Protein AF-M0NIG9-F1 (afdb_monomer_lite)

Sequence (246 aa):
MEVWPMSDEQDNFTVGGFREYQDGNLARDPDEVLEHSGFVRDEQVDRQMSMRAIHHDPNRWESKAAATYMDVGKNRDILKAEGSETARQALENGDTLTLKHYIGDPAQEADLSGIKAITRLREIVAGPAPVIVILGEMGAGKTNLACLLLQLRDRWVDGDLKVASNIRTLPRNDDWVRDNGDVEDGWIPHYPLLEEWVTQDGNPVENAQQPKAFVGDEFSTNASGTGEDGQKVRKLMGPLVFKIRK

pLDDT: mean 71.89, std 16.46, range [30.61, 93.88]

Radius of gyration: 23.19 Å; chains: 1; bounding box: 54×48×65 Å

Organism: NCBI:txid1227483

Structure (mmCIF, N/CA/C/O backbone):
data_AF-M0NIG9-F1
#
_entry.id   AF-M0NIG9-F1
#
loop_
_atom_site.group_PDB
_atom_site.id
_atom_site.type_symbol
_atom_site.label_atom_id
_atom_site.label_alt_id
_atom_site.label_comp_id
_atom_site.label_asym_id
_atom_site.label_entity_id
_atom_site.label_seq_id
_atom_site.pdbx_PDB_ins_code
_atom_site.Cartn_x
_atom_site.Cartn_y
_atom_site.Cartn_z
_atom_site.occupancy
_atom_site.B_iso_or_equiv
_atom_site.auth_seq_id
_atom_site.auth_comp_id
_atom_site.auth_asym_id
_atom_site.auth_atom_id
_atom_site.pdbx_PDB_model_num
ATOM 1 N N . MET A 1 1 ? -20.650 26.265 -24.442 1.00 35.53 1 MET A N 1
ATOM 2 C CA . MET A 1 1 ? -21.028 26.258 -23.017 1.00 35.53 1 MET A CA 1
ATOM 3 C C . MET A 1 1 ? -20.424 24.987 -22.456 1.00 35.53 1 MET A C 1
ATOM 5 O O . MET A 1 1 ? -20.958 23.918 -22.707 1.00 35.53 1 MET A O 1
ATOM 9 N N . GLU A 1 2 ? -19.215 25.086 -21.906 1.00 31.72 2 GLU A N 1
ATOM 10 C CA . GLU A 1 2 ? -18.528 23.947 -21.287 1.00 31.72 2 GLU A CA 1
ATOM 11 C C . GLU A 1 2 ? -19.220 23.602 -19.971 1.00 31.72 2 GLU A C 1
ATOM 13 O O . GLU A 1 2 ? -19.503 24.484 -19.159 1.00 31.72 2 GLU A O 1
ATOM 18 N N . VAL A 1 3 ? -19.531 22.321 -19.801 1.00 35.28 3 VAL A N 1
ATOM 19 C CA . VAL A 1 3 ? -20.133 21.759 -18.593 1.00 35.28 3 VAL A CA 1
ATOM 20 C C . VAL A 1 3 ? -18.986 21.236 -17.733 1.00 35.28 3 VAL A C 1
ATOM 22 O O . VAL A 1 3 ? -18.246 20.355 -18.164 1.00 35.28 3 VAL A O 1
ATOM 25 N N . TRP A 1 4 ? -18.814 21.812 -16.545 1.00 34.91 4 TRP A N 1
ATOM 26 C CA . TRP A 1 4 ? -17.853 21.350 -15.540 1.00 34.91 4 TRP A CA 1
ATOM 27 C C . TRP A 1 4 ? -18.369 20.070 -14.850 1.00 34.91 4 TRP A C 1
ATOM 29 O O . TRP A 1 4 ? -19.586 19.925 -14.695 1.00 34.91 4 TRP A O 1
ATOM 39 N N . PRO A 1 5 ? -17.491 19.146 -14.413 1.00 39.91 5 PRO A N 1
ATOM 40 C CA . PRO A 1 5 ? -17.897 17.910 -13.750 1.00 39.91 5 PRO A CA 1
ATOM 41 C C . PRO A 1 5 ? -18.312 18.203 -12.298 1.00 39.91 5 PRO A C 1
ATOM 43 O O . PRO A 1 5 ? -17.470 18.326 -11.418 1.00 39.91 5 PRO A O 1
ATOM 46 N N . MET A 1 6 ? -19.617 18.337 -12.047 1.00 34.78 6 MET A N 1
ATOM 47 C CA . MET A 1 6 ? -20.183 18.551 -10.701 1.00 34.78 6 MET A CA 1
ATOM 48 C C . MET A 1 6 ? -20.369 17.252 -9.883 1.00 34.78 6 MET A C 1
ATOM 50 O O . MET A 1 6 ? -20.759 17.333 -8.723 1.00 34.78 6 MET A O 1
ATOM 54 N N . SER A 1 7 ? -20.113 16.061 -10.442 1.00 51.09 7 SER A N 1
ATOM 55 C CA . SER A 1 7 ? -20.368 14.779 -9.751 1.00 51.09 7 SER A CA 1
ATOM 56 C C . SER A 1 7 ? -19.331 14.438 -8.679 1.00 51.09 7 SER A C 1
ATOM 58 O O . SER A 1 7 ? -19.683 13.988 -7.593 1.00 51.09 7 SER A O 1
ATOM 60 N N . ASP A 1 8 ? -18.049 14.688 -8.950 1.00 48.69 8 ASP A N 1
ATOM 61 C CA . ASP A 1 8 ? -16.965 14.123 -8.136 1.00 48.69 8 ASP A CA 1
ATOM 62 C C . ASP A 1 8 ? -16.807 14.813 -6.769 1.00 48.69 8 ASP A C 1
ATOM 64 O O . ASP A 1 8 ? -16.405 14.171 -5.795 1.00 48.69 8 ASP A O 1
ATOM 68 N N . GLU A 1 9 ? -17.147 16.103 -6.674 1.00 40.62 9 GLU A N 1
ATOM 69 C CA . GLU A 1 9 ? -17.122 16.869 -5.417 1.00 40.62 9 GLU A CA 1
ATOM 70 C C . GLU A 1 9 ? -18.280 16.499 -4.482 1.00 40.62 9 GLU A C 1
ATOM 72 O O . GLU A 1 9 ? -18.094 16.413 -3.267 1.00 40.62 9 GLU A O 1
ATOM 77 N N . GLN A 1 10 ? -19.468 16.238 -5.030 1.00 46.50 10 GLN A N 1
ATOM 78 C CA . GLN A 1 10 ? -20.663 15.936 -4.239 1.00 46.50 10 GLN A CA 1
ATOM 79 C C . GLN A 1 10 ? -20.621 14.507 -3.663 1.00 46.50 10 GLN A C 1
ATOM 81 O O . GLN A 1 10 ? -21.018 14.279 -2.515 1.00 46.50 10 GLN A O 1
ATOM 86 N N . ASP A 1 11 ? -20.045 13.568 -4.419 1.00 47.94 11 ASP A N 1
ATOM 87 C CA . ASP A 1 11 ? -19.776 12.198 -3.964 1.00 47.94 11 ASP A CA 1
ATOM 88 C C . ASP A 1 11 ? -18.650 12.137 -2.916 1.00 47.94 11 ASP A C 1
ATOM 90 O O . ASP A 1 11 ? -18.650 11.264 -2.046 1.00 47.94 11 ASP A O 1
ATOM 94 N N . ASN A 1 12 ? -17.684 13.066 -2.960 1.00 47.50 12 ASN A N 1
ATOM 95 C CA . ASN A 1 12 ? -16.639 13.168 -1.933 1.00 47.50 12 ASN A CA 1
ATOM 96 C C . ASN A 1 12 ? -17.212 13.592 -0.574 1.00 47.50 12 ASN A C 1
ATOM 98 O O . ASN A 1 12 ? -16.874 12.988 0.443 1.00 47.50 12 ASN A O 1
ATOM 102 N N . PHE A 1 13 ? -18.100 14.589 -0.569 1.00 48.84 13 PHE A N 1
ATOM 103 C CA . PHE A 1 13 ? -18.668 15.154 0.658 1.00 48.84 13 PHE A CA 1
ATOM 104 C C . PHE A 1 13 ? -19.541 14.154 1.437 1.00 48.84 13 PHE A C 1
ATOM 106 O O . PHE A 1 13 ? -19.598 14.187 2.661 1.00 48.84 13 PHE A O 1
ATOM 113 N N . THR A 1 14 ? -20.228 13.243 0.744 1.00 58.28 14 THR A N 1
ATOM 114 C CA . THR A 1 14 ? -21.197 12.327 1.373 1.00 58.28 14 THR A CA 1
ATOM 115 C C . THR A 1 14 ? -20.562 11.060 1.943 1.00 58.28 14 THR A C 1
ATOM 117 O O . THR A 1 14 ? -20.950 10.616 3.021 1.00 58.28 14 THR A O 1
ATOM 120 N N . VAL A 1 15 ? -19.575 10.480 1.255 1.00 59.72 15 VAL A N 1
ATOM 121 C CA . VAL A 1 15 ? -18.954 9.207 1.663 1.00 59.72 15 VAL A CA 1
ATOM 122 C C . VAL A 1 15 ? -17.771 9.413 2.608 1.00 59.72 15 VAL A C 1
ATOM 124 O O . VAL A 1 15 ? -17.650 8.694 3.601 1.00 59.72 15 VAL A O 1
ATOM 127 N N . GLY A 1 16 ? -16.912 10.395 2.322 1.00 57.75 16 GLY A N 1
ATOM 128 C CA . GLY A 1 16 ? -15.843 10.781 3.240 1.00 57.75 16 GLY A CA 1
ATOM 129 C C . GLY A 1 16 ? -16.425 11.328 4.542 1.00 57.75 16 GLY A C 1
ATOM 130 O O . GLY A 1 16 ? -16.054 10.880 5.625 1.00 57.75 16 GLY A O 1
ATOM 131 N N . GLY A 1 17 ? -17.437 12.197 4.429 1.00 62.91 17 GLY A N 1
ATOM 132 C CA . GLY A 1 17 ? -18.136 12.775 5.577 1.00 62.91 17 GLY A CA 1
ATOM 133 C C . GLY A 1 17 ? -18.794 11.734 6.484 1.00 62.91 17 GLY A C 1
ATOM 134 O O . GLY A 1 17 ? -18.917 11.964 7.681 1.00 62.91 17 GLY A O 1
ATOM 135 N N . PHE A 1 18 ? -19.169 10.562 5.959 1.00 73.25 18 PHE A N 1
ATOM 136 C CA . PHE A 1 18 ? -19.720 9.485 6.784 1.00 73.25 18 PHE A CA 1
ATOM 137 C C . PHE A 1 18 ? -18.678 8.861 7.726 1.00 73.25 18 PHE A C 1
ATOM 139 O O . PHE A 1 18 ? -19.016 8.521 8.856 1.00 73.25 18 PHE A O 1
ATOM 146 N N . ARG A 1 19 ? -17.412 8.759 7.302 1.00 75.44 19 ARG A N 1
ATOM 147 C CA . ARG A 1 19 ? -16.335 8.309 8.194 1.00 75.44 19 ARG A CA 1
ATOM 148 C C . ARG A 1 19 ? -16.065 9.344 9.286 1.00 75.44 19 ARG A C 1
ATOM 150 O O . ARG A 1 19 ? -16.002 8.985 10.452 1.00 75.44 19 ARG A O 1
ATOM 157 N N . GLU A 1 20 ? -15.989 10.625 8.922 1.00 70.88 20 GLU A N 1
ATOM 158 C CA . GLU A 1 20 ? -15.802 11.701 9.909 1.00 70.88 20 GLU A CA 1
ATOM 159 C C . GLU A 1 20 ? -16.957 11.790 10.901 1.00 70.88 20 GLU A C 1
ATOM 161 O O . GLU A 1 20 ? -16.755 12.079 12.077 1.00 70.88 20 GLU A O 1
ATOM 166 N N . TYR A 1 21 ? -18.179 11.529 10.433 1.00 75.31 21 TYR A N 1
ATOM 167 C CA . TYR A 1 21 ? -19.340 11.390 11.296 1.00 75.31 21 TYR A CA 1
ATOM 168 C C . TYR A 1 21 ? -19.112 10.275 12.323 1.00 75.31 21 TYR A C 1
ATOM 170 O O . TYR A 1 21 ? -19.224 10.548 13.512 1.00 75.31 21 TYR A O 1
ATOM 178 N N . GLN A 1 22 ? -18.718 9.068 11.891 1.00 80.00 22 GLN A N 1
ATOM 179 C CA . GLN A 1 22 ? -18.430 7.937 12.788 1.00 80.00 22 GLN A CA 1
ATOM 180 C C . GLN A 1 22 ? -17.297 8.221 13.783 1.00 80.00 22 GLN A C 1
ATOM 182 O O . GLN A 1 22 ? -17.400 7.817 14.939 1.00 80.00 22 GLN A O 1
ATOM 187 N N . ASP A 1 23 ? -16.256 8.935 13.353 1.00 71.81 23 ASP A N 1
ATOM 188 C CA . ASP A 1 23 ? -15.108 9.303 14.191 1.00 71.81 23 ASP A CA 1
ATOM 189 C C . ASP A 1 23 ? -15.427 10.475 15.154 1.00 71.81 23 ASP A C 1
ATOM 191 O O . ASP A 1 23 ? -14.595 10.848 15.981 1.00 71.81 23 ASP A O 1
ATOM 195 N N . GLY A 1 24 ? -16.644 11.037 15.094 1.00 72.00 24 GLY A N 1
ATOM 196 C CA . GLY A 1 24 ? -17.093 12.127 15.967 1.00 72.00 24 GLY A CA 1
ATOM 197 C C . GLY A 1 24 ? -16.541 13.503 15.581 1.00 72.00 24 GLY A C 1
ATOM 198 O O . GLY A 1 24 ? -16.583 14.437 16.379 1.00 72.00 24 GLY A O 1
ATOM 199 N N . ASN A 1 25 ? -16.040 13.648 14.354 1.00 66.44 25 ASN A N 1
ATOM 200 C CA . ASN A 1 25 ? -15.415 14.873 13.848 1.00 66.44 25 ASN A CA 1
ATOM 201 C C . ASN A 1 25 ? -16.427 15.861 13.237 1.00 66.44 25 ASN A C 1
ATOM 203 O O . ASN A 1 25 ? -16.049 16.919 12.729 1.00 66.44 25 ASN A O 1
ATOM 207 N N . LEU A 1 26 ? -17.727 15.548 13.273 1.00 71.19 26 LEU A N 1
ATOM 208 C CA . LEU A 1 26 ? -18.797 16.431 12.805 1.00 71.19 26 LEU A CA 1
ATOM 209 C C . LEU A 1 26 ? -19.599 17.032 13.963 1.00 71.19 26 LEU A C 1
ATOM 211 O O . LEU A 1 26 ? -19.612 16.535 15.079 1.00 71.19 26 LEU A O 1
ATOM 215 N N . ALA A 1 27 ? -20.342 18.102 13.669 1.00 71.81 27 ALA A N 1
ATOM 216 C CA . ALA A 1 27 ? -21.180 18.797 14.651 1.00 71.81 27 ALA A CA 1
ATOM 217 C C . ALA A 1 27 ? -22.347 17.955 15.209 1.00 71.81 27 ALA A C 1
ATOM 219 O O . ALA A 1 27 ? -23.032 18.400 16.128 1.00 71.81 27 ALA A O 1
ATOM 220 N N . ARG A 1 28 ? -22.621 16.790 14.614 1.00 72.06 28 ARG A N 1
ATOM 221 C CA . ARG A 1 28 ? -23.651 15.850 15.053 1.00 72.06 28 ARG A CA 1
ATOM 222 C C . ARG A 1 28 ? -22.968 14.595 15.576 1.00 72.06 28 ARG A C 1
ATOM 224 O O . ARG A 1 28 ? -22.184 13.999 14.842 1.00 72.06 28 ARG A O 1
ATOM 231 N N . ASP A 1 29 ? -23.345 14.188 16.781 1.00 73.81 29 ASP A N 1
ATOM 232 C CA . ASP A 1 29 ? -22.856 12.960 17.401 1.00 73.81 29 ASP A CA 1
ATOM 233 C C . ASP A 1 29 ? -23.314 11.713 16.613 1.00 73.81 29 ASP A C 1
ATOM 235 O O . ASP A 1 29 ? -24.460 11.673 16.146 1.00 73.81 29 ASP A O 1
ATOM 239 N N . PRO A 1 30 ? -22.456 10.690 16.455 1.00 78.38 30 PRO A N 1
ATOM 240 C CA . PRO A 1 30 ? -22.757 9.474 15.699 1.00 78.38 30 PRO A CA 1
ATOM 241 C C . PRO A 1 30 ? -23.573 8.422 16.456 1.00 78.38 30 PRO A C 1
ATOM 243 O O . PRO A 1 30 ? -23.394 7.226 16.243 1.00 78.38 30 PRO A O 1
ATOM 246 N N . ASP A 1 31 ? -24.504 8.839 17.313 1.00 77.00 31 ASP A N 1
ATOM 247 C CA . ASP A 1 31 ? -25.276 7.928 18.172 1.00 77.00 31 ASP A CA 1
ATOM 248 C C . ASP A 1 31 ? -26.102 6.893 17.385 1.00 77.00 31 ASP A C 1
ATOM 250 O O . ASP A 1 31 ? -26.477 5.843 17.912 1.00 77.00 31 ASP A O 1
ATOM 254 N N . GLU A 1 32 ? -26.411 7.178 16.118 1.00 79.44 32 GLU A N 1
ATOM 255 C CA . GLU A 1 32 ? -27.222 6.310 15.267 1.00 79.44 32 GLU A CA 1
ATOM 256 C C . GLU A 1 32 ? -26.425 5.245 14.494 1.00 79.44 32 GLU A C 1
ATOM 258 O O . GLU A 1 32 ? -27.039 4.405 13.829 1.00 79.44 32 GLU A O 1
ATOM 263 N N . VAL A 1 33 ? -25.088 5.255 14.554 1.00 85.19 33 VAL A N 1
ATOM 264 C CA . VAL A 1 33 ? -24.233 4.351 13.767 1.00 85.19 33 VAL A CA 1
ATOM 265 C C . VAL A 1 33 ? -23.114 3.729 14.594 1.00 85.19 33 VAL A C 1
ATOM 267 O O . VAL A 1 33 ? -22.576 4.321 15.520 1.00 85.19 33 VAL A O 1
ATOM 270 N N . LEU A 1 34 ? -22.729 2.504 14.236 1.00 88.06 34 LEU A N 1
ATOM 271 C CA . LEU A 1 34 ? -21.627 1.799 14.891 1.00 88.06 34 LEU A CA 1
ATOM 272 C C . LEU A 1 34 ? -20.328 1.963 14.094 1.00 88.06 34 LEU A C 1
ATOM 274 O O . LEU A 1 34 ? -20.361 2.009 12.864 1.00 88.06 34 LEU A O 1
ATOM 278 N N . GLU A 1 35 ? -19.184 1.970 14.782 1.00 84.56 35 GLU A N 1
ATOM 279 C CA . GLU A 1 35 ? -17.849 2.148 14.168 1.00 84.56 35 GLU A CA 1
ATOM 280 C C . GLU A 1 35 ? -17.522 1.135 13.050 1.00 84.56 35 GLU A C 1
ATOM 282 O O . GLU A 1 35 ? -16.782 1.449 12.126 1.00 84.56 35 GLU A O 1
ATOM 287 N N . HIS A 1 36 ? -18.073 -0.084 13.091 1.00 87.50 36 HIS A N 1
ATOM 288 C CA . HIS A 1 36 ? -17.840 -1.100 12.051 1.00 87.50 36 HIS A CA 1
ATOM 289 C C . HIS A 1 36 ? -18.739 -0.952 10.811 1.00 87.50 36 HIS A C 1
ATOM 291 O O . HIS A 1 36 ? -18.529 -1.657 9.818 1.00 87.50 36 HIS A O 1
ATOM 297 N N . SER A 1 37 ? -19.730 -0.055 10.853 1.00 86.81 37 SER A N 1
ATOM 298 C CA . SER A 1 37 ? -20.675 0.148 9.750 1.00 86.81 37 SER A CA 1
ATOM 299 C C . SER A 1 37 ? -19.922 0.605 8.502 1.00 86.81 37 SER A C 1
ATOM 301 O O . SER A 1 37 ? -19.122 1.531 8.576 1.00 86.81 37 SER A O 1
ATOM 303 N N . GLY A 1 38 ? -20.172 -0.040 7.359 1.00 83.25 38 GLY A N 1
ATOM 304 C CA . GLY A 1 38 ? -19.508 0.276 6.085 1.00 83.25 38 GLY A CA 1
ATOM 305 C C . GLY A 1 38 ? -18.214 -0.504 5.811 1.00 83.25 38 GLY A C 1
ATOM 306 O O . GLY A 1 38 ? -17.811 -0.603 4.651 1.00 83.25 38 GLY A O 1
ATOM 307 N N . PHE A 1 39 ? -17.622 -1.135 6.831 1.00 85.44 39 PHE A N 1
ATOM 308 C CA . PHE A 1 39 ? -16.433 -1.993 6.699 1.00 85.44 39 PHE A CA 1
ATOM 309 C C . PHE A 1 39 ? -16.773 -3.481 6.607 1.00 85.44 39 PHE A C 1
ATOM 311 O O . PHE A 1 39 ? -16.052 -4.247 5.969 1.00 85.44 39 PHE A O 1
ATOM 318 N N . VAL A 1 40 ? -17.862 -3.898 7.255 1.00 90.19 40 VAL A N 1
ATOM 319 C CA . VAL A 1 40 ? -18.341 -5.283 7.250 1.00 90.19 40 VAL A CA 1
ATOM 320 C C . VAL A 1 40 ? -19.507 -5.394 6.271 1.00 90.19 40 VAL A C 1
ATOM 322 O O . VAL A 1 40 ? -20.508 -4.693 6.406 1.00 90.19 40 VAL A O 1
ATOM 325 N N . ARG A 1 41 ? -19.366 -6.246 5.249 1.00 86.94 41 ARG A N 1
ATOM 326 C CA . ARG A 1 41 ? -20.409 -6.485 4.231 1.00 86.94 41 ARG A CA 1
ATOM 327 C C . ARG A 1 41 ? -21.185 -7.777 4.468 1.00 86.94 41 ARG A C 1
ATOM 329 O O . ARG A 1 41 ? -22.314 -7.889 3.994 1.00 86.94 41 ARG A O 1
ATOM 336 N N . ASP A 1 42 ? -20.600 -8.736 5.185 1.00 90.94 42 ASP A N 1
ATOM 337 C CA . ASP A 1 42 ? -21.298 -9.955 5.581 1.00 90.94 42 ASP A CA 1
ATOM 338 C C . ASP A 1 42 ? -22.347 -9.642 6.658 1.00 90.94 42 ASP A C 1
ATOM 340 O O . ASP A 1 42 ? -22.027 -9.197 7.761 1.00 90.94 42 ASP A O 1
ATOM 344 N N . GLU A 1 43 ? -23.616 -9.892 6.335 1.00 91.56 43 GLU A N 1
ATOM 345 C CA . GLU A 1 43 ? -24.752 -9.571 7.203 1.00 91.56 43 GLU A CA 1
ATOM 346 C C . GLU A 1 43 ? -24.708 -10.317 8.548 1.00 91.56 43 GLU A C 1
ATOM 348 O O . GLU A 1 43 ? -25.147 -9.794 9.576 1.00 91.56 43 GLU A O 1
ATOM 353 N N . GLN A 1 44 ? -24.196 -11.550 8.574 1.00 93.50 44 GLN A N 1
ATOM 354 C CA . GLN A 1 44 ? -24.122 -12.318 9.814 1.00 93.50 44 GLN A CA 1
ATOM 355 C C . GLN A 1 44 ? -23.034 -11.762 10.727 1.00 93.50 44 GLN A C 1
ATOM 357 O O . GLN A 1 44 ? -23.255 -11.646 11.938 1.00 93.50 44 GLN A O 1
ATOM 362 N N . VAL A 1 45 ? -21.878 -11.410 10.163 1.00 92.69 45 VAL A N 1
ATOM 363 C CA . VAL A 1 45 ? -20.767 -10.831 10.924 1.00 92.69 45 VAL A CA 1
ATOM 364 C C . VAL A 1 45 ? -21.124 -9.433 11.425 1.00 92.69 45 VAL A C 1
ATOM 366 O O . VAL A 1 45 ? -20.897 -9.140 12.601 1.00 92.69 45 VAL A O 1
ATOM 369 N N . ASP A 1 46 ? -21.764 -8.615 10.590 1.00 92.69 46 ASP A N 1
ATOM 370 C CA . ASP A 1 46 ? -22.250 -7.279 10.948 1.00 92.69 46 ASP A CA 1
ATOM 371 C C . ASP A 1 46 ? -23.240 -7.327 12.124 1.00 92.69 46 ASP A C 1
ATOM 373 O O . ASP A 1 46 ? -23.022 -6.700 13.165 1.00 92.69 46 ASP A O 1
ATOM 377 N N . ARG A 1 47 ? -24.263 -8.192 12.046 1.00 91.81 47 ARG A N 1
ATOM 378 C CA . ARG A 1 47 ? -25.211 -8.397 13.156 1.00 91.81 47 ARG A CA 1
ATOM 379 C C . ARG A 1 47 ? -24.507 -8.842 14.435 1.00 91.81 47 ARG A C 1
ATOM 381 O O . ARG A 1 47 ? -24.860 -8.387 15.523 1.00 91.81 47 ARG A O 1
ATOM 388 N N . GLN A 1 48 ? -23.518 -9.731 14.341 1.00 93.31 48 GLN A N 1
ATOM 389 C CA . GLN A 1 48 ? -22.766 -10.168 15.518 1.00 93.31 48 GLN A CA 1
ATOM 390 C C . GLN A 1 48 ? -21.950 -9.031 16.134 1.00 93.31 48 GLN A C 1
ATOM 392 O O . GLN A 1 48 ? -21.936 -8.899 17.359 1.00 93.31 48 GLN A O 1
ATOM 397 N N . MET A 1 49 ? -21.283 -8.217 15.318 1.00 93.44 49 MET A N 1
ATOM 398 C CA . MET A 1 49 ? -20.535 -7.047 15.778 1.00 93.44 49 MET A CA 1
ATOM 399 C C . MET A 1 49 ? -21.467 -6.016 16.421 1.00 93.44 49 MET A C 1
ATOM 401 O O . MET A 1 49 ? -21.171 -5.524 17.511 1.00 93.44 49 MET A O 1
ATOM 405 N N . SER A 1 50 ? -22.641 -5.793 15.833 1.00 93.62 50 SER A N 1
ATOM 406 C CA . SER A 1 50 ? -23.692 -4.941 16.392 1.00 93.62 50 SER A CA 1
ATOM 407 C C . SER A 1 50 ? -24.157 -5.407 17.771 1.00 93.62 50 SER A C 1
ATOM 409 O O . SER A 1 50 ? -24.199 -4.624 18.720 1.00 93.62 50 SER A O 1
ATOM 411 N N . MET A 1 51 ? -24.424 -6.706 17.935 1.00 93.88 51 MET A N 1
ATOM 412 C CA . MET A 1 51 ? -24.805 -7.259 19.239 1.00 93.88 51 MET A CA 1
ATOM 413 C C . MET A 1 51 ? -23.686 -7.129 20.278 1.00 93.88 51 MET A C 1
ATOM 415 O O . MET A 1 51 ? -23.961 -6.883 21.453 1.00 93.88 51 MET A O 1
ATOM 419 N N . ARG A 1 52 ? -22.419 -7.266 19.868 1.00 92.31 52 ARG A N 1
ATOM 420 C CA . ARG A 1 52 ? -21.272 -7.056 20.763 1.00 92.31 52 ARG A CA 1
ATOM 421 C C . ARG A 1 52 ? -21.152 -5.602 21.197 1.00 92.31 52 ARG A C 1
ATOM 423 O O . ARG A 1 52 ? -20.856 -5.378 22.363 1.00 92.31 52 ARG A O 1
ATOM 430 N N . ALA A 1 53 ? -21.406 -4.652 20.301 1.00 90.56 53 ALA A N 1
ATOM 431 C CA . ALA A 1 53 ? -21.412 -3.232 20.630 1.00 90.56 53 ALA A CA 1
ATOM 432 C C . ALA A 1 53 ? -22.496 -2.900 21.667 1.00 90.56 53 ALA A C 1
ATOM 434 O O . ALA A 1 53 ? -22.190 -2.332 22.710 1.00 90.56 53 ALA A O 1
ATOM 435 N N . ILE A 1 54 ? -23.737 -3.349 21.438 1.00 90.06 54 ILE A N 1
ATOM 436 C CA . ILE A 1 54 ? -24.884 -3.095 22.332 1.00 90.06 54 ILE A CA 1
ATOM 437 C C . ILE A 1 54 ? -24.669 -3.680 23.735 1.00 90.06 54 ILE A C 1
ATOM 439 O O . ILE A 1 54 ? -25.107 -3.106 24.731 1.00 90.06 54 ILE A O 1
ATOM 443 N N . HIS A 1 55 ? -24.027 -4.844 23.828 1.00 88.81 55 HIS A N 1
ATOM 444 C CA . HIS A 1 55 ? -23.817 -5.538 25.099 1.00 88.81 55 HIS A CA 1
ATOM 445 C C . HIS A 1 55 ? -22.472 -5.235 25.768 1.00 88.81 55 HIS A C 1
ATOM 447 O O . HIS A 1 55 ? -22.187 -5.802 26.828 1.00 88.81 55 HIS A O 1
ATOM 453 N N . HIS A 1 56 ? -21.647 -4.363 25.184 1.00 88.12 56 HIS A N 1
ATOM 454 C CA . HIS A 1 56 ? -20.378 -3.973 25.786 1.00 88.12 56 HIS A CA 1
ATOM 455 C C . HIS A 1 56 ? -20.612 -3.012 26.951 1.00 88.12 56 HIS A C 1
ATOM 457 O O . HIS A 1 56 ? -20.913 -1.839 26.762 1.00 88.12 56 HIS A O 1
ATOM 463 N N . ASP A 1 57 ? -20.456 -3.521 28.171 1.00 87.12 57 ASP A N 1
ATOM 464 C CA . ASP A 1 57 ? -20.563 -2.742 29.406 1.00 87.12 57 ASP A CA 1
ATOM 465 C C . ASP A 1 57 ? -19.277 -2.916 30.232 1.00 87.12 57 ASP A C 1
ATOM 467 O O . ASP A 1 57 ? -19.137 -3.923 30.938 1.00 87.12 57 ASP A O 1
ATOM 471 N N . PRO A 1 58 ? -18.327 -1.960 30.162 1.00 83.69 58 PRO A N 1
ATOM 472 C CA . PRO A 1 58 ? -17.071 -2.017 30.910 1.00 83.69 58 PRO A CA 1
ATOM 473 C C . PRO A 1 58 ? -17.262 -2.110 32.429 1.00 83.69 58 PRO A C 1
ATOM 475 O O . PRO A 1 58 ? -16.404 -2.658 33.118 1.00 83.69 58 PRO A O 1
ATOM 478 N N . ASN A 1 59 ? -18.385 -1.611 32.961 1.00 84.44 59 ASN A N 1
ATOM 479 C CA . ASN A 1 59 ? -18.635 -1.541 34.404 1.00 84.44 59 ASN A CA 1
ATOM 480 C C . ASN A 1 59 ? -19.080 -2.881 35.003 1.00 84.44 59 ASN A C 1
ATOM 482 O O . ASN A 1 59 ? -19.111 -3.031 36.223 1.00 84.44 59 ASN A O 1
ATOM 486 N N . ARG A 1 60 ? -19.435 -3.860 34.164 1.00 81.69 60 ARG A N 1
ATOM 487 C CA . ARG A 1 60 ? -19.836 -5.205 34.610 1.00 81.69 60 ARG A CA 1
ATOM 488 C C . ARG A 1 60 ? -18.670 -6.165 34.813 1.00 81.69 60 ARG A C 1
ATOM 490 O O . ARG A 1 60 ? -18.894 -7.300 35.225 1.00 81.69 60 ARG A O 1
ATOM 497 N N . TRP A 1 61 ? -17.449 -5.746 34.501 1.00 76.44 61 TRP A N 1
ATOM 498 C CA . TRP A 1 61 ? -16.270 -6.599 34.576 1.00 76.44 61 TRP A CA 1
ATOM 499 C C . TRP A 1 61 ? -15.520 -6.362 35.887 1.00 76.44 61 TRP A C 1
ATOM 501 O O . TRP A 1 61 ? -15.252 -5.228 36.267 1.00 76.44 61 TRP A O 1
ATOM 511 N N . GLU A 1 62 ? -15.133 -7.446 36.561 1.00 75.00 62 GLU A N 1
ATOM 512 C CA . GLU A 1 62 ? -14.330 -7.379 37.793 1.00 75.00 62 GLU A CA 1
ATOM 513 C C . GLU A 1 62 ? -12.864 -6.988 37.522 1.00 75.00 62 GLU A C 1
ATOM 515 O O . GLU A 1 62 ? -12.167 -6.475 38.395 1.00 75.00 62 GLU A O 1
ATOM 520 N N . SER A 1 63 ? -12.386 -7.222 36.297 1.00 78.69 63 SER A N 1
ATOM 521 C CA . SER A 1 63 ? -11.052 -6.848 35.819 1.00 78.69 63 SER A CA 1
ATOM 522 C C . SER A 1 63 ? -11.083 -5.565 34.988 1.00 78.69 63 SER A C 1
ATOM 524 O O . SER A 1 63 ? -12.139 -5.158 34.516 1.00 78.69 63 SER A O 1
ATOM 526 N N . LYS A 1 64 ? -9.908 -4.983 34.698 1.00 78.25 64 LYS A N 1
ATOM 527 C CA . LYS A 1 64 ? -9.781 -3.857 33.757 1.00 78.25 64 LYS A CA 1
ATOM 528 C C . LYS A 1 64 ? -10.317 -4.251 32.370 1.00 78.25 64 LYS A C 1
ATOM 530 O O . LYS A 1 64 ? -9.619 -4.916 31.606 1.00 78.25 64 LYS A O 1
ATOM 535 N N . ALA A 1 65 ? -11.554 -3.860 32.075 1.00 81.31 65 ALA A N 1
ATOM 536 C CA . ALA A 1 65 ? -12.196 -4.082 30.789 1.00 81.31 65 ALA A CA 1
ATOM 537 C C . ALA A 1 65 ? -11.675 -3.116 29.723 1.00 81.31 65 ALA A C 1
ATOM 539 O O . ALA A 1 65 ? -11.115 -2.059 30.023 1.00 81.31 65 ALA A O 1
ATOM 540 N N . ALA A 1 66 ? -11.880 -3.503 28.467 1.00 83.00 66 ALA A N 1
ATOM 541 C CA . ALA A 1 66 ? -11.685 -2.629 27.322 1.00 83.00 66 ALA A CA 1
ATOM 542 C C . ALA A 1 66 ? -12.697 -1.467 27.394 1.00 83.00 66 ALA A C 1
ATOM 544 O O . ALA A 1 66 ? -13.851 -1.695 27.770 1.00 83.00 66 ALA A O 1
ATOM 545 N N . ALA A 1 67 ? -12.276 -0.238 27.084 1.00 81.81 67 ALA A N 1
ATOM 546 C CA . ALA A 1 67 ? -13.136 0.935 27.248 1.00 81.81 67 ALA A CA 1
ATOM 547 C C . ALA A 1 67 ? -14.288 0.912 26.237 1.00 81.81 67 ALA A C 1
ATOM 549 O O . ALA A 1 67 ? -15.439 1.121 26.615 1.00 81.81 67 ALA A O 1
ATOM 550 N N . THR A 1 68 ? -13.999 0.542 24.990 1.00 82.94 68 THR A N 1
ATOM 551 C CA . THR A 1 68 ? -15.001 0.348 23.936 1.00 82.94 68 THR A CA 1
ATOM 552 C C . THR A 1 68 ? -15.074 -1.110 23.486 1.00 82.94 68 THR A C 1
ATOM 554 O O . THR A 1 68 ? -14.180 -1.922 23.752 1.00 82.94 68 THR A O 1
ATOM 557 N N . TYR A 1 69 ? -16.145 -1.468 22.772 1.00 88.12 69 TYR A N 1
ATOM 558 C CA . TYR A 1 69 ? -16.253 -2.799 22.174 1.00 88.12 69 TYR A CA 1
ATOM 559 C C . TYR A 1 69 ? -15.174 -3.020 21.100 1.00 88.12 69 TYR A C 1
ATOM 561 O O . TYR A 1 69 ? -14.766 -4.161 20.878 1.00 88.12 69 TYR A O 1
ATOM 569 N N . MET A 1 70 ? -14.675 -1.952 20.470 1.00 85.25 70 MET A N 1
ATOM 570 C CA . MET A 1 70 ? -13.594 -2.009 19.483 1.00 85.25 70 MET A CA 1
ATOM 571 C C . MET A 1 70 ? -12.208 -2.204 20.107 1.00 85.25 70 MET A C 1
ATOM 573 O O . MET A 1 70 ? -11.328 -2.795 19.476 1.00 85.25 70 MET A O 1
ATOM 577 N N . ASP A 1 71 ? -12.026 -1.835 21.376 1.00 83.19 71 ASP A N 1
ATOM 578 C CA . ASP A 1 71 ? -10.798 -2.123 22.126 1.00 83.19 71 ASP A CA 1
ATOM 579 C C . ASP A 1 71 ? -10.630 -3.621 22.449 1.00 83.19 71 ASP A C 1
ATOM 581 O O . ASP A 1 71 ? -9.533 -4.084 22.787 1.00 83.19 71 ASP A O 1
ATOM 585 N N . VAL A 1 72 ? -11.700 -4.415 22.325 1.00 86.44 72 VAL A N 1
ATOM 586 C CA . VAL A 1 72 ? -11.637 -5.873 22.461 1.00 86.44 72 VAL A CA 1
ATOM 587 C C . VAL A 1 72 ? -10.879 -6.448 21.265 1.00 86.44 72 VAL A C 1
ATOM 589 O O . VAL A 1 72 ? -11.368 -6.428 20.137 1.00 86.44 72 VAL A O 1
ATOM 592 N N . GLY A 1 73 ? -9.707 -7.042 21.516 1.00 83.81 73 GLY A N 1
ATOM 593 C CA . GLY A 1 73 ? -8.813 -7.537 20.458 1.00 83.81 73 GLY A CA 1
ATOM 594 C C . GLY A 1 73 ? -9.506 -8.398 19.395 1.00 83.81 73 GLY A C 1
ATOM 595 O O . GLY A 1 73 ? -9.323 -8.157 18.209 1.00 83.81 73 GLY A O 1
ATOM 596 N N . LYS A 1 74 ? -10.399 -9.312 19.803 1.00 87.75 74 LYS A N 1
ATOM 597 C CA . LYS A 1 74 ? -11.161 -10.158 18.867 1.00 87.75 74 LYS A CA 1
ATOM 598 C C . LYS A 1 74 ? -12.096 -9.375 17.937 1.00 87.75 74 LYS A C 1
ATOM 600 O O . LYS A 1 74 ? -12.307 -9.806 16.811 1.00 87.75 74 LYS A O 1
ATOM 605 N N . ASN A 1 75 ? -12.682 -8.269 18.392 1.00 90.62 75 ASN A N 1
ATOM 606 C CA . ASN A 1 75 ? -13.565 -7.444 17.561 1.00 90.62 75 ASN A CA 1
ATOM 607 C C . ASN A 1 75 ? -12.746 -6.666 16.529 1.00 90.62 75 ASN A C 1
ATOM 609 O O . ASN A 1 75 ? -13.120 -6.612 15.360 1.00 90.62 75 ASN A O 1
ATOM 613 N N . ARG A 1 76 ? -11.574 -6.164 16.934 1.00 85.25 76 ARG A N 1
ATOM 614 C CA . ARG A 1 76 ? -10.607 -5.554 16.016 1.00 85.25 76 ARG A CA 1
ATOM 615 C C . ARG A 1 76 ? -10.084 -6.549 14.979 1.00 85.25 76 ARG A C 1
ATOM 617 O O . ARG A 1 76 ? -9.933 -6.180 13.821 1.00 85.25 76 ARG A O 1
ATOM 624 N N . ASP A 1 77 ? -9.838 -7.797 15.371 1.00 85.69 77 ASP A N 1
ATOM 625 C CA . ASP A 1 77 ? -9.387 -8.840 14.443 1.00 85.69 77 ASP A CA 1
ATOM 626 C C . ASP A 1 77 ? -10.464 -9.181 13.401 1.00 85.69 77 ASP A C 1
ATOM 628 O O . ASP A 1 77 ? -10.146 -9.314 12.220 1.00 85.69 77 ASP A O 1
ATOM 632 N N . ILE A 1 78 ? -11.737 -9.252 13.812 1.00 89.19 78 ILE A N 1
ATOM 633 C CA . ILE A 1 78 ? -12.872 -9.439 12.892 1.00 89.19 78 ILE A CA 1
ATOM 634 C C . ILE A 1 78 ? -12.988 -8.255 11.936 1.00 89.19 78 ILE A C 1
ATOM 636 O O . ILE A 1 78 ? -13.018 -8.460 10.726 1.00 89.19 78 ILE A O 1
ATOM 640 N N . LEU A 1 79 ? -12.980 -7.021 12.454 1.00 86.94 79 LEU A N 1
ATOM 641 C CA . LEU A 1 79 ? -13.044 -5.825 11.614 1.00 86.94 79 LEU A CA 1
ATOM 642 C C . LEU A 1 79 ? -11.878 -5.775 10.622 1.00 86.94 79 LEU A C 1
ATOM 644 O O . LEU A 1 79 ? -12.060 -5.403 9.469 1.00 86.94 79 LEU A O 1
ATOM 648 N N . LYS A 1 80 ? -10.677 -6.179 11.046 1.00 75.88 80 LYS A N 1
ATOM 649 C CA . LYS A 1 80 ? -9.509 -6.240 10.168 1.00 75.88 80 LYS A CA 1
ATOM 650 C C . LYS A 1 80 ? -9.689 -7.273 9.056 1.00 75.88 80 LYS A C 1
ATOM 652 O O . LYS A 1 80 ? -9.320 -6.978 7.922 1.00 75.88 80 LYS A O 1
ATOM 657 N N . ALA A 1 81 ? -10.223 -8.455 9.358 1.00 80.56 81 ALA A N 1
ATOM 658 C CA . ALA A 1 81 ? -10.464 -9.497 8.362 1.00 80.56 81 ALA A CA 1
ATOM 659 C C . ALA A 1 81 ? -11.538 -9.069 7.345 1.00 80.56 81 ALA A C 1
ATOM 661 O O . ALA A 1 81 ? -11.249 -8.984 6.152 1.00 80.56 81 ALA A O 1
ATOM 662 N N . GLU A 1 82 ? -12.727 -8.705 7.828 1.00 88.25 82 GLU A N 1
ATOM 663 C CA . GLU A 1 82 ? -13.865 -8.282 6.997 1.00 88.25 82 GLU A CA 1
ATOM 664 C C . GLU A 1 82 ? -13.576 -6.988 6.233 1.00 88.25 82 GLU A C 1
ATOM 666 O O . GLU A 1 82 ? -13.867 -6.860 5.043 1.00 88.25 82 GLU A O 1
ATOM 671 N N . GLY A 1 83 ? -12.929 -6.036 6.905 1.00 79.50 83 GLY A N 1
ATOM 672 C CA . GLY A 1 83 ? -12.538 -4.771 6.314 1.00 79.50 83 GLY A CA 1
ATOM 673 C C . GLY A 1 83 ? -11.501 -4.949 5.206 1.00 79.50 83 GLY A C 1
ATOM 674 O O . GLY A 1 83 ? -11.578 -4.262 4.189 1.00 79.50 83 GLY A O 1
ATOM 675 N N . SER A 1 84 ? -10.560 -5.886 5.355 1.00 71.19 84 SER A N 1
ATOM 676 C CA . SER A 1 84 ? -9.581 -6.186 4.300 1.00 71.19 84 SER A CA 1
ATOM 677 C C . SER A 1 84 ? -10.243 -6.833 3.086 1.00 71.19 84 SER A C 1
ATOM 679 O O . SER A 1 84 ? -9.927 -6.474 1.954 1.00 71.19 84 SER A O 1
ATOM 681 N N . GLU A 1 85 ? -11.181 -7.750 3.315 1.00 77.69 85 GLU A N 1
ATOM 682 C CA . GLU A 1 85 ? -11.927 -8.416 2.248 1.00 77.69 85 GLU A CA 1
ATOM 683 C C . GLU A 1 85 ? -12.797 -7.425 1.463 1.00 77.69 85 GLU A C 1
ATOM 685 O O . GLU A 1 85 ? -12.727 -7.365 0.234 1.00 77.69 85 GLU A O 1
ATOM 690 N N . THR A 1 86 ? -13.534 -6.566 2.166 1.00 79.81 86 THR A N 1
ATOM 691 C CA . THR A 1 86 ? -14.357 -5.511 1.559 1.00 79.81 86 THR A CA 1
ATOM 692 C C . THR A 1 86 ? -13.508 -4.519 0.755 1.00 79.81 86 THR A C 1
ATOM 694 O O . THR A 1 86 ? -13.864 -4.169 -0.371 1.00 79.81 86 THR A O 1
ATOM 697 N N . ALA A 1 87 ? -12.345 -4.105 1.274 1.00 68.50 87 ALA A N 1
ATOM 698 C CA . ALA A 1 87 ? -11.425 -3.226 0.550 1.00 68.50 87 ALA A CA 1
ATOM 699 C C . ALA A 1 87 ? -10.835 -3.896 -0.702 1.00 68.50 87 ALA A C 1
ATOM 701 O O . ALA A 1 87 ? -10.728 -3.260 -1.753 1.00 68.50 87 ALA A O 1
ATOM 702 N N . ARG A 1 88 ? -10.478 -5.185 -0.612 1.00 71.88 88 ARG A N 1
ATOM 703 C CA . ARG A 1 88 ? -9.986 -5.978 -1.746 1.00 71.88 88 ARG A CA 1
ATOM 704 C C . ARG A 1 88 ? -11.031 -6.044 -2.858 1.00 71.88 88 ARG A C 1
ATOM 706 O O . ARG A 1 88 ? -10.718 -5.708 -3.997 1.00 71.88 88 ARG A O 1
ATOM 713 N N . GLN A 1 89 ? -12.275 -6.384 -2.524 1.00 67.94 89 GLN A N 1
ATOM 714 C CA . GLN A 1 89 ? -13.374 -6.427 -3.492 1.00 67.94 89 GLN A CA 1
ATOM 715 C C . GLN A 1 89 ? -13.645 -5.051 -4.118 1.00 67.94 89 GLN A C 1
ATOM 717 O O . GLN A 1 89 ? -13.857 -4.950 -5.326 1.00 67.94 89 GLN A O 1
ATOM 722 N N . ALA A 1 90 ? -13.583 -3.975 -3.329 1.00 67.50 90 ALA A N 1
ATOM 723 C CA . ALA A 1 90 ? -13.745 -2.620 -3.849 1.00 67.50 90 ALA A CA 1
ATOM 724 C C . ALA A 1 90 ? -12.632 -2.236 -4.845 1.00 67.50 90 ALA A C 1
ATOM 726 O O . ALA A 1 90 ? -12.903 -1.626 -5.880 1.00 67.50 90 ALA A O 1
ATOM 727 N N . LEU A 1 91 ? -11.385 -2.648 -4.587 1.00 58.53 91 LEU A N 1
ATOM 728 C CA . LEU A 1 91 ? -10.252 -2.463 -5.506 1.00 58.53 91 LEU A CA 1
ATOM 729 C C . LEU A 1 91 ? -10.352 -3.308 -6.784 1.00 58.53 91 LEU A C 1
ATOM 731 O O . LEU A 1 91 ? -9.857 -2.888 -7.837 1.00 58.53 91 LEU A O 1
ATOM 735 N N . GLU A 1 92 ? -10.924 -4.506 -6.693 1.00 58.16 92 GLU A N 1
ATOM 736 C CA . GLU A 1 92 ? -11.150 -5.401 -7.835 1.00 58.16 92 GLU A CA 1
ATOM 737 C C . GLU A 1 92 ? -12.248 -4.858 -8.749 1.00 58.16 92 GLU A C 1
ATOM 739 O O . GLU A 1 92 ? -12.066 -4.802 -9.964 1.00 58.16 92 GLU A O 1
ATOM 744 N N . ASN A 1 93 ? -13.337 -4.369 -8.158 1.00 67.38 93 ASN A N 1
ATOM 745 C CA . ASN A 1 93 ? -14.520 -3.912 -8.885 1.00 67.38 93 ASN A CA 1
ATOM 746 C C . ASN A 1 93 ? -14.473 -2.427 -9.277 1.00 67.38 93 ASN A C 1
ATOM 748 O O . ASN A 1 93 ? -15.388 -1.938 -9.937 1.00 67.38 93 ASN A O 1
ATOM 752 N N . GLY A 1 94 ? -13.431 -1.696 -8.869 1.00 56.66 94 GLY A N 1
ATOM 753 C CA . GLY A 1 94 ? -13.335 -0.254 -9.101 1.00 56.66 94 GLY A CA 1
ATOM 754 C C . GLY A 1 94 ? -14.380 0.557 -8.326 1.00 56.66 94 GLY A C 1
ATOM 755 O O . GLY A 1 94 ? -14.747 1.644 -8.764 1.00 56.66 94 GLY A O 1
ATOM 756 N N . ASP A 1 95 ? -14.851 0.046 -7.184 1.00 69.69 95 ASP A N 1
ATOM 757 C CA . ASP A 1 95 ? -15.789 0.735 -6.294 1.00 69.69 95 ASP A CA 1
ATOM 758 C C . ASP A 1 95 ? -15.064 1.855 -5.537 1.00 69.69 95 ASP A C 1
ATOM 760 O O . ASP A 1 95 ? -14.568 1.710 -4.416 1.00 69.69 95 ASP A O 1
ATOM 764 N N . THR A 1 96 ? -14.972 3.002 -6.199 1.00 64.06 96 THR A N 1
ATOM 765 C CA . THR A 1 96 ? -14.314 4.197 -5.677 1.00 64.06 96 THR A CA 1
ATOM 766 C C . THR A 1 96 ? -15.022 4.781 -4.459 1.00 64.06 96 THR A C 1
ATOM 768 O O . THR A 1 96 ? -14.358 5.440 -3.663 1.00 64.06 96 THR A O 1
ATOM 771 N N . LEU A 1 97 ? -16.320 4.527 -4.263 1.00 68.06 97 LEU A N 1
ATOM 772 C CA . LEU A 1 97 ? -17.068 5.014 -3.102 1.00 68.06 97 LEU A CA 1
ATOM 773 C C . LEU A 1 97 ? -16.645 4.253 -1.845 1.00 68.06 97 LEU A C 1
ATOM 775 O O . LEU A 1 97 ? -16.230 4.872 -0.869 1.00 68.06 97 LEU A O 1
ATOM 779 N N . THR A 1 98 ? -16.626 2.919 -1.878 1.00 71.12 98 THR A N 1
ATOM 780 C CA . THR A 1 98 ? -16.122 2.141 -0.733 1.00 71.12 98 THR A CA 1
ATOM 781 C C . THR A 1 98 ? -14.673 2.513 -0.408 1.00 71.12 98 THR A C 1
ATOM 783 O O . THR A 1 98 ? -14.329 2.698 0.754 1.00 71.12 98 THR A O 1
ATOM 786 N N . LEU A 1 99 ? -13.825 2.728 -1.416 1.00 65.75 99 LEU A N 1
ATOM 787 C CA . LEU A 1 99 ? -12.441 3.150 -1.177 1.00 65.75 99 LEU A CA 1
ATOM 788 C C . LEU A 1 99 ? -12.341 4.536 -0.531 1.00 65.75 99 LEU A C 1
ATOM 790 O O . LEU A 1 99 ? -11.525 4.719 0.367 1.00 65.75 99 LEU A O 1
ATOM 794 N N . LYS A 1 100 ? -13.181 5.495 -0.937 1.00 65.75 100 LYS A N 1
ATOM 795 C CA . LYS A 1 100 ? -13.259 6.813 -0.288 1.00 65.75 100 LYS A CA 1
ATOM 796 C C . LYS A 1 100 ? -13.693 6.696 1.174 1.00 65.75 100 LYS A C 1
ATOM 798 O O . LYS A 1 100 ? -13.099 7.347 2.024 1.00 65.75 100 LYS A O 1
ATOM 803 N N . HIS A 1 101 ? -14.652 5.824 1.486 1.00 71.69 101 HIS A N 1
ATOM 804 C CA . HIS A 1 101 ? -15.099 5.590 2.863 1.00 71.69 101 HIS A CA 1
ATOM 805 C C . HIS A 1 101 ? -13.971 5.088 3.782 1.00 71.69 101 HIS A C 1
ATOM 807 O O . HIS A 1 101 ? -13.849 5.514 4.929 1.00 71.69 101 HIS A O 1
ATOM 813 N N . TYR A 1 102 ? -13.087 4.229 3.269 1.00 65.94 102 TYR A N 1
ATOM 814 C CA . TYR A 1 102 ? -11.916 3.765 4.020 1.00 65.94 102 TYR A CA 1
ATOM 815 C C . TYR A 1 102 ? -10.891 4.873 4.278 1.00 65.94 102 TYR A C 1
ATOM 817 O O . TYR A 1 102 ? -10.089 4.747 5.200 1.00 65.94 102 TYR A O 1
ATOM 825 N N . ILE A 1 103 ? -10.909 5.928 3.463 1.00 63.34 103 ILE A N 1
ATOM 826 C CA . ILE A 1 103 ? -9.950 7.032 3.509 1.00 63.34 103 ILE A CA 1
ATOM 827 C C . ILE A 1 103 ? -10.466 8.201 4.370 1.00 63.34 103 ILE A C 1
ATOM 829 O O . ILE A 1 103 ? -9.652 8.794 5.067 1.00 63.34 103 ILE A O 1
ATOM 833 N N . GLY A 1 104 ? -11.774 8.498 4.370 1.00 60.16 104 GLY A N 1
ATOM 834 C CA . GLY A 1 104 ? -12.389 9.592 5.151 1.00 60.16 104 GLY A CA 1
ATOM 835 C C . GLY A 1 104 ? -12.707 10.866 4.366 1.00 60.16 104 GLY A C 1
ATOM 836 O O . GLY A 1 104 ? -12.555 10.870 3.141 1.00 60.16 104 GLY A O 1
ATOM 837 N N . ASP A 1 105 ? -13.199 11.921 5.043 1.00 52.72 105 ASP A N 1
ATOM 838 C CA . ASP A 1 105 ? -13.399 13.252 4.433 1.00 52.72 105 ASP A CA 1
ATOM 839 C C . ASP A 1 105 ? -12.077 14.024 4.484 1.00 52.72 105 ASP A C 1
ATOM 841 O O . ASP A 1 105 ? -11.638 14.449 5.556 1.00 52.72 105 ASP A O 1
ATOM 845 N N . PRO A 1 106 ? -11.442 14.289 3.334 1.00 46.47 106 PRO A N 1
ATOM 846 C CA . PRO A 1 106 ? -10.180 15.018 3.293 1.00 46.47 106 PRO A CA 1
ATOM 847 C C . PRO A 1 106 ? -10.288 16.493 3.727 1.00 46.47 106 PRO A C 1
ATOM 849 O O . PRO A 1 106 ? -9.269 17.185 3.767 1.00 46.47 106 PRO A O 1
ATOM 852 N N . ALA A 1 107 ? -11.498 17.014 3.969 1.00 46.03 107 ALA A N 1
ATOM 853 C CA . ALA A 1 107 ? -11.740 18.415 4.307 1.00 46.03 107 ALA A CA 1
ATOM 854 C C . ALA A 1 107 ? -11.640 18.749 5.813 1.00 46.03 107 ALA A C 1
ATOM 856 O O . ALA A 1 107 ? -11.415 19.919 6.128 1.00 46.03 107 ALA A O 1
ATOM 857 N N . GLN A 1 108 ? -11.790 17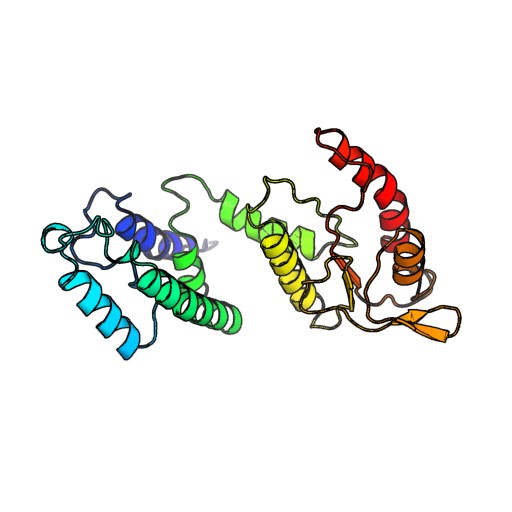.779 6.730 1.00 50.41 108 GLN A N 1
ATOM 858 C CA . GLN A 1 108 ? -11.791 18.028 8.190 1.00 50.41 108 GLN A CA 1
ATOM 859 C C . GLN A 1 108 ? -10.384 18.037 8.819 1.00 50.41 108 GLN A C 1
ATOM 861 O O . GLN A 1 108 ? -10.131 18.841 9.710 1.00 50.41 108 GLN A O 1
ATOM 866 N N . GLU A 1 109 ? -9.420 17.297 8.269 1.00 44.84 109 GLU A N 1
ATOM 867 C CA . GLU A 1 109 ? -7.982 17.539 8.468 1.00 44.84 109 GLU A CA 1
ATOM 868 C C . GLU A 1 109 ? -7.229 17.213 7.166 1.00 44.84 109 GLU A C 1
ATOM 870 O O . GLU A 1 109 ? -6.803 16.087 6.960 1.00 44.84 109 GLU A O 1
ATOM 875 N N . ALA A 1 110 ? -7.095 18.207 6.277 1.00 42.09 110 ALA A N 1
ATOM 876 C CA . ALA A 1 110 ? -6.167 18.273 5.132 1.00 42.09 110 ALA A CA 1
ATOM 877 C C . ALA A 1 110 ? -5.885 16.948 4.351 1.00 42.09 110 ALA A C 1
ATOM 879 O O . ALA A 1 110 ? -5.128 16.091 4.789 1.00 42.09 110 ALA A O 1
ATOM 880 N N . ASP A 1 111 ? -6.206 16.768 3.066 1.00 49.81 111 ASP A N 1
ATOM 881 C CA . ASP A 1 111 ? -6.390 17.735 1.982 1.00 49.81 111 ASP A CA 1
ATOM 882 C C . ASP A 1 111 ? -6.643 16.942 0.667 1.00 49.81 111 ASP A C 1
ATOM 884 O O . ASP A 1 111 ? -6.398 15.733 0.580 1.00 49.81 111 ASP A O 1
ATOM 888 N N . LEU A 1 112 ? -6.968 17.640 -0.427 1.00 36.62 112 LEU A N 1
ATOM 889 C CA . LEU A 1 112 ? -6.735 17.207 -1.819 1.00 36.62 112 LEU A CA 1
ATOM 890 C C . LEU A 1 112 ? -5.316 16.630 -2.036 1.00 36.62 112 LEU A C 1
ATOM 892 O O . LEU A 1 112 ? -5.060 15.971 -3.046 1.00 36.62 112 LEU A O 1
ATOM 896 N N . SER A 1 113 ? -4.398 16.858 -1.091 1.00 43.44 113 SER A N 1
ATOM 897 C CA . SER A 1 113 ? -3.123 16.170 -0.934 1.00 43.44 113 SER A CA 1
ATOM 898 C C . SER A 1 113 ? -3.236 14.650 -0.828 1.00 43.44 113 SER A C 1
ATOM 900 O O . SER A 1 113 ? -2.333 14.010 -1.329 1.00 43.44 113 SER A O 1
ATOM 902 N N . GLY A 1 114 ? -4.294 14.051 -0.267 1.00 42.97 114 GLY A N 1
ATOM 903 C CA . GLY A 1 114 ? -4.429 12.595 -0.114 1.00 42.97 114 GLY A CA 1
ATOM 904 C C . GLY A 1 114 ? -4.703 11.892 -1.444 1.00 42.97 114 GLY A C 1
ATOM 905 O O . GLY A 1 114 ? -3.995 10.962 -1.829 1.00 42.97 114 GLY A O 1
ATOM 906 N N . ILE A 1 115 ? -5.653 12.415 -2.227 1.00 44.69 115 ILE A N 1
ATOM 907 C CA . ILE A 1 115 ? -5.919 11.946 -3.598 1.00 44.69 115 ILE A CA 1
ATOM 908 C C . ILE A 1 115 ? -4.735 12.275 -4.511 1.00 44.69 115 ILE A C 1
ATOM 910 O O . ILE A 1 115 ? -4.300 11.420 -5.287 1.00 44.69 115 ILE A O 1
ATOM 914 N N . LYS A 1 116 ? -4.157 13.480 -4.397 1.00 45.84 116 LYS A N 1
ATOM 915 C CA . LYS A 1 116 ? -2.922 13.824 -5.113 1.00 45.84 116 LYS A CA 1
ATOM 916 C C . LYS A 1 116 ? -1.748 12.963 -4.661 1.00 45.84 116 LYS A C 1
ATOM 918 O O . LYS A 1 116 ? -0.927 12.642 -5.499 1.00 45.84 116 LYS A O 1
ATOM 923 N N . ALA A 1 117 ? -1.656 12.554 -3.400 1.00 53.66 117 ALA A N 1
ATOM 924 C CA . ALA A 1 117 ? -0.581 11.718 -2.875 1.00 53.66 117 ALA A CA 1
ATOM 925 C C . ALA A 1 117 ? -0.731 10.292 -3.373 1.00 53.66 117 ALA A C 1
ATOM 927 O O . ALA A 1 117 ? 0.252 9.738 -3.837 1.00 53.66 117 ALA A O 1
ATOM 928 N N . ILE A 1 118 ? -1.941 9.725 -3.372 1.00 59.56 118 ILE A N 1
ATOM 929 C CA . ILE A 1 118 ? -2.205 8.404 -3.955 1.00 59.56 118 ILE A CA 1
ATOM 930 C C . ILE A 1 118 ? -1.944 8.432 -5.463 1.00 59.56 118 ILE A C 1
ATOM 932 O O . ILE A 1 118 ? -1.261 7.550 -5.977 1.00 59.56 118 ILE A O 1
ATOM 936 N N . THR A 1 119 ? -2.428 9.454 -6.172 1.00 60.59 119 THR A N 1
ATOM 937 C CA . THR A 1 119 ? -2.184 9.620 -7.615 1.00 60.59 119 THR A CA 1
ATOM 938 C C . THR A 1 119 ? -0.694 9.779 -7.897 1.00 60.59 119 THR A C 1
ATOM 940 O O . THR A 1 119 ? -0.149 9.075 -8.735 1.00 60.59 119 THR A O 1
ATOM 943 N N . ARG A 1 120 ? 0.005 10.608 -7.122 1.00 64.25 120 ARG A N 1
ATOM 944 C CA . ARG A 1 120 ? 1.447 10.831 -7.248 1.00 64.25 120 ARG A CA 1
ATOM 945 C C . ARG A 1 120 ? 2.261 9.607 -6.856 1.00 64.25 120 ARG A C 1
ATOM 947 O O . ARG A 1 120 ? 3.309 9.365 -7.431 1.00 64.25 120 ARG A O 1
ATOM 954 N N . LEU A 1 121 ? 1.789 8.812 -5.904 1.00 66.75 121 LEU A N 1
ATOM 955 C CA . LEU A 1 121 ? 2.407 7.552 -5.512 1.00 66.75 121 LEU A CA 1
ATOM 956 C C . LEU A 1 121 ? 2.201 6.496 -6.601 1.00 66.75 121 LEU A C 1
ATOM 958 O O . LEU A 1 121 ? 3.155 5.800 -6.931 1.00 66.75 121 LEU A O 1
ATOM 962 N N . ARG A 1 122 ? 1.029 6.456 -7.250 1.00 69.75 122 ARG A N 1
ATOM 963 C CA . ARG A 1 122 ? 0.807 5.671 -8.476 1.00 69.75 122 ARG A CA 1
ATOM 964 C C . ARG A 1 122 ? 1.720 6.129 -9.610 1.00 69.75 122 ARG A C 1
ATOM 966 O O . ARG A 1 122 ? 2.353 5.285 -10.222 1.00 69.75 122 ARG A O 1
ATOM 973 N N . GLU A 1 123 ? 1.856 7.432 -9.847 1.00 72.62 123 GLU A N 1
ATOM 974 C CA . GLU A 1 123 ? 2.772 7.986 -10.858 1.00 72.62 123 GLU A CA 1
ATOM 975 C C . GLU A 1 123 ? 4.240 7.649 -10.558 1.00 72.62 123 GLU A C 1
ATOM 977 O O . GLU A 1 123 ? 4.987 7.276 -11.460 1.00 72.62 123 GLU A O 1
ATOM 982 N N . ILE A 1 124 ? 4.662 7.737 -9.291 1.00 72.81 124 ILE A N 1
ATOM 983 C CA . ILE A 1 124 ? 6.014 7.358 -8.859 1.00 72.81 124 ILE A CA 1
ATOM 984 C C . ILE A 1 124 ? 6.235 5.866 -9.101 1.00 72.81 124 ILE A C 1
ATOM 986 O O . ILE A 1 124 ? 7.248 5.491 -9.685 1.00 72.81 124 ILE A O 1
ATOM 990 N N . VAL A 1 125 ? 5.291 5.021 -8.684 1.00 78.31 125 VAL A N 1
ATOM 991 C CA . VAL A 1 125 ? 5.378 3.567 -8.857 1.00 78.31 125 VAL A CA 1
ATOM 992 C C . VAL A 1 125 ? 5.304 3.171 -10.334 1.00 78.31 125 VAL A C 1
ATOM 994 O O . VAL A 1 125 ? 5.972 2.221 -10.722 1.00 78.31 125 VAL A O 1
ATOM 997 N N . ALA A 1 126 ? 4.572 3.907 -11.171 1.00 75.69 126 ALA A N 1
ATOM 998 C CA . ALA A 1 126 ? 4.490 3.706 -12.619 1.00 75.69 126 ALA A CA 1
ATOM 999 C C . ALA A 1 126 ? 5.733 4.204 -13.377 1.00 75.69 126 ALA A C 1
ATOM 1001 O O . ALA A 1 126 ? 5.991 3.777 -14.502 1.00 75.69 126 ALA A O 1
ATOM 1002 N N . GLY A 1 127 ? 6.510 5.108 -12.774 1.00 69.94 127 GLY A N 1
ATOM 1003 C CA . GLY A 1 127 ? 7.670 5.727 -13.403 1.00 69.94 127 GLY A CA 1
ATOM 1004 C C . GLY A 1 127 ? 8.793 4.741 -13.771 1.00 69.94 127 GLY A C 1
ATOM 1005 O O . GLY A 1 127 ? 8.834 3.600 -13.295 1.00 69.94 127 GLY A O 1
ATOM 1006 N N . PRO A 1 128 ? 9.751 5.170 -14.614 1.00 69.50 128 PRO A N 1
ATOM 1007 C CA . PRO A 1 128 ? 10.912 4.361 -14.966 1.00 69.50 128 PRO A CA 1
ATOM 1008 C C . PRO A 1 128 ? 11.893 4.286 -13.787 1.00 69.50 128 PRO A C 1
ATOM 1010 O O . PRO A 1 128 ? 12.437 5.307 -13.353 1.00 69.50 128 PRO A O 1
ATOM 1013 N N . ALA A 1 129 ? 12.124 3.063 -13.299 1.00 69.88 129 ALA A N 1
ATOM 1014 C CA . ALA A 1 129 ? 13.082 2.723 -12.242 1.00 69.88 129 ALA A CA 1
ATOM 1015 C C . ALA A 1 129 ? 12.942 3.550 -10.939 1.00 69.88 129 ALA A C 1
ATOM 1017 O O . ALA A 1 129 ? 13.880 4.263 -10.557 1.00 69.88 129 ALA A O 1
ATOM 1018 N N . PRO A 1 130 ? 11.789 3.510 -10.244 1.00 74.62 130 PRO A N 1
ATOM 1019 C CA . PRO A 1 130 ? 11.609 4.284 -9.025 1.00 74.62 130 PRO A CA 1
ATOM 1020 C C . PRO A 1 130 ? 12.458 3.718 -7.884 1.00 74.62 130 PRO A C 1
ATOM 1022 O O . PRO A 1 130 ? 12.427 2.525 -7.599 1.00 74.62 130 PRO A O 1
ATOM 1025 N N . VAL A 1 131 ? 13.179 4.599 -7.186 1.00 74.69 131 VAL A N 1
ATOM 1026 C CA . VAL A 1 131 ? 13.834 4.269 -5.913 1.00 74.69 131 VAL A CA 1
ATOM 1027 C C . VAL A 1 131 ? 13.102 4.974 -4.792 1.00 74.69 131 VAL A C 1
ATOM 1029 O O . VAL A 1 131 ? 13.116 6.203 -4.697 1.00 74.69 131 VAL A O 1
ATOM 1032 N N . ILE A 1 132 ? 12.470 4.175 -3.939 1.00 72.81 132 ILE A N 1
ATOM 1033 C CA . ILE A 1 132 ? 11.669 4.642 -2.814 1.00 72.81 132 ILE A CA 1
ATOM 1034 C C . ILE A 1 132 ? 12.390 4.242 -1.530 1.00 72.81 132 ILE A C 1
ATOM 1036 O O . ILE A 1 132 ? 12.690 3.073 -1.313 1.00 72.81 132 ILE A O 1
ATOM 1040 N N . VAL A 1 133 ? 12.683 5.230 -0.684 1.00 70.31 133 VAL A N 1
ATOM 1041 C CA . VAL A 1 133 ? 13.288 5.017 0.636 1.00 70.31 133 VAL A CA 1
ATOM 1042 C C . VAL A 1 133 ? 12.231 5.334 1.684 1.00 70.31 133 VAL A C 1
ATOM 1044 O O . VAL A 1 133 ? 11.772 6.474 1.759 1.00 70.31 133 VAL A O 1
ATOM 1047 N N . ILE A 1 134 ? 11.848 4.332 2.476 1.00 68.12 134 ILE A N 1
ATOM 1048 C CA . ILE A 1 134 ? 10.859 4.466 3.550 1.00 68.12 134 ILE A CA 1
ATOM 1049 C C . ILE A 1 134 ? 11.605 4.566 4.879 1.00 68.12 134 ILE A C 1
ATOM 1051 O O . ILE A 1 134 ? 12.323 3.646 5.267 1.00 68.12 134 ILE A O 1
ATOM 1055 N N . LEU A 1 135 ? 11.425 5.682 5.582 1.00 59.16 135 LEU A N 1
ATOM 1056 C CA . LEU A 1 135 ? 12.001 5.925 6.903 1.00 59.16 135 LEU A CA 1
ATOM 1057 C C . LEU A 1 135 ? 10.888 5.915 7.952 1.00 59.16 135 LEU A C 1
ATOM 1059 O O . LEU A 1 135 ? 9.790 6.399 7.698 1.00 59.16 135 LEU A O 1
ATOM 1063 N N . GLY A 1 136 ? 11.172 5.368 9.128 1.00 58.72 136 GLY A N 1
ATOM 1064 C CA . GLY A 1 136 ? 10.205 5.275 10.218 1.00 58.72 136 GLY A CA 1
ATOM 1065 C C . GLY A 1 136 ? 10.719 4.405 11.357 1.00 58.72 136 GLY A C 1
ATOM 1066 O O . GLY A 1 136 ? 11.648 3.610 11.175 1.00 58.72 136 GLY A O 1
ATOM 1067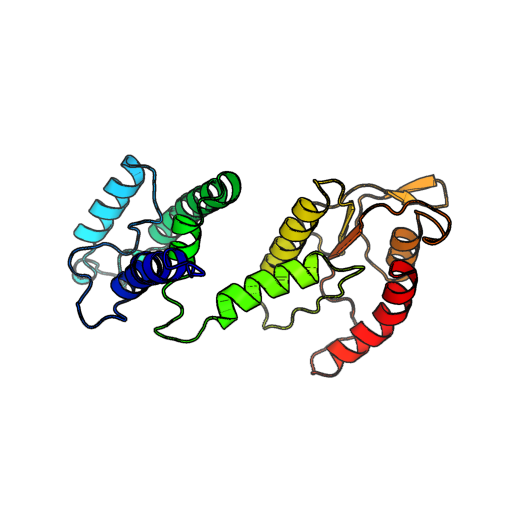 N N . GLU A 1 137 ? 10.104 4.535 12.527 1.00 61.16 137 GLU A N 1
ATOM 1068 C CA . GLU A 1 137 ? 10.467 3.762 13.716 1.00 61.16 137 GLU A CA 1
ATOM 1069 C C . GLU A 1 137 ? 10.262 2.250 13.510 1.00 61.16 137 GLU A C 1
ATOM 1071 O O . GLU A 1 137 ? 9.590 1.791 12.572 1.00 61.16 137 GLU A O 1
ATOM 1076 N N . MET A 1 138 ? 10.897 1.433 14.352 1.00 61.91 138 MET A N 1
ATOM 1077 C CA . MET A 1 138 ? 10.650 -0.011 14.353 1.00 61.91 138 MET A CA 1
ATOM 1078 C C . MET A 1 138 ? 9.174 -0.281 14.667 1.00 61.91 138 MET A C 1
ATOM 1080 O O . MET A 1 138 ? 8.598 0.346 15.546 1.00 61.91 138 MET A O 1
ATOM 1084 N N . GLY A 1 139 ? 8.542 -1.192 13.925 1.00 62.44 139 GLY A N 1
ATOM 1085 C CA . GLY A 1 139 ? 7.115 -1.494 14.093 1.00 62.44 139 GLY A CA 1
ATOM 1086 C C . GLY A 1 139 ? 6.145 -0.517 13.413 1.00 62.44 139 GLY A C 1
ATOM 1087 O O . GLY A 1 139 ? 4.969 -0.844 13.304 1.00 62.44 139 GLY A O 1
ATOM 1088 N N . ALA A 1 140 ? 6.611 0.601 12.842 1.00 69.31 140 ALA A N 1
ATOM 1089 C CA . ALA A 1 140 ? 5.763 1.586 12.148 1.00 69.31 140 ALA A CA 1
ATOM 1090 C C . ALA A 1 140 ? 5.173 1.105 10.798 1.00 69.31 140 ALA A C 1
ATOM 1092 O O . ALA A 1 140 ? 4.649 1.899 10.026 1.00 69.31 140 ALA A O 1
ATOM 1093 N N . GLY A 1 141 ? 5.292 -0.186 10.467 1.00 71.12 141 GLY A N 1
ATOM 1094 C CA . GLY A 1 141 ? 4.704 -0.758 9.252 1.00 71.12 141 GLY A CA 1
ATOM 1095 C C . GLY A 1 141 ? 5.483 -0.518 7.953 1.00 71.12 141 GLY A C 1
ATOM 1096 O O . GLY A 1 141 ? 4.921 -0.724 6.882 1.00 71.12 141 GLY A O 1
ATOM 1097 N N . LYS A 1 142 ? 6.770 -0.137 8.010 1.00 77.25 142 LYS A N 1
ATOM 1098 C CA . LYS A 1 142 ? 7.615 0.115 6.818 1.00 77.25 142 LYS A CA 1
ATOM 1099 C C . LYS A 1 142 ? 7.583 -1.027 5.799 1.00 77.25 142 LYS A C 1
ATOM 1101 O O . LYS A 1 142 ? 7.357 -0.789 4.617 1.00 77.25 142 LYS A O 1
ATOM 1106 N N . THR A 1 143 ? 7.765 -2.261 6.267 1.00 76.25 143 THR A N 1
ATOM 1107 C CA . THR A 1 143 ? 7.744 -3.462 5.423 1.00 76.25 143 THR A CA 1
ATOM 1108 C C . THR A 1 143 ? 6.374 -3.665 4.782 1.00 76.25 143 THR A C 1
ATOM 1110 O O . THR A 1 143 ? 6.297 -3.947 3.594 1.00 76.25 143 THR A O 1
ATOM 1113 N N . ASN A 1 144 ? 5.286 -3.431 5.523 1.00 76.12 144 ASN A N 1
ATOM 1114 C CA . ASN A 1 144 ? 3.928 -3.533 4.981 1.00 76.12 144 ASN A CA 1
ATOM 1115 C C . ASN A 1 144 ? 3.679 -2.481 3.891 1.00 76.12 144 ASN A C 1
ATOM 1117 O O . ASN A 1 144 ? 3.095 -2.799 2.858 1.00 76.12 144 ASN A O 1
ATOM 1121 N N . LEU A 1 145 ? 4.161 -1.250 4.091 1.00 78.38 145 LEU A N 1
ATOM 1122 C CA . LEU A 1 145 ? 4.083 -0.197 3.079 1.00 78.38 145 LEU A CA 1
ATOM 1123 C C . LEU A 1 145 ? 4.926 -0.539 1.839 1.00 78.38 145 LEU A C 1
ATOM 1125 O O . LEU A 1 145 ? 4.472 -0.321 0.720 1.00 78.38 145 LEU A O 1
ATOM 1129 N N . ALA A 1 146 ? 6.116 -1.119 2.013 1.00 82.12 146 ALA A N 1
ATOM 1130 C CA . ALA A 1 146 ? 6.937 -1.593 0.899 1.00 82.12 146 ALA A CA 1
ATOM 1131 C C . A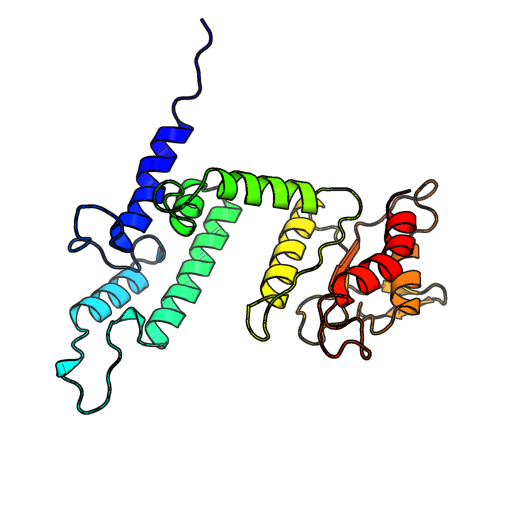LA A 1 146 ? 6.230 -2.700 0.095 1.00 82.12 146 ALA A C 1
ATOM 1133 O O . ALA A 1 146 ? 6.196 -2.637 -1.133 1.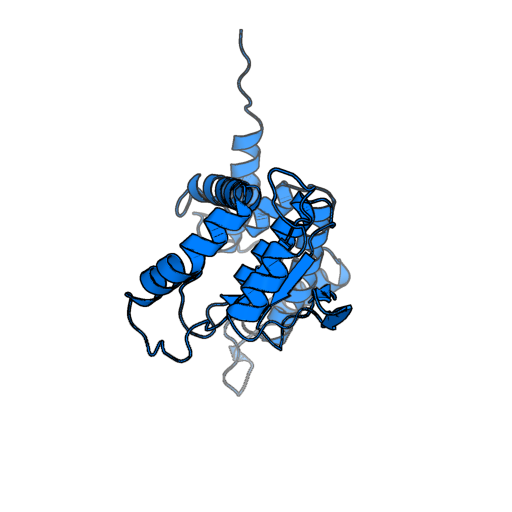00 82.12 146 ALA A O 1
ATOM 1134 N N . CYS A 1 147 ? 5.597 -3.662 0.774 1.00 82.25 147 CYS A N 1
ATOM 1135 C CA . CYS A 1 147 ? 4.782 -4.695 0.131 1.00 82.25 147 CYS A CA 1
ATOM 1136 C C . CYS A 1 147 ? 3.588 -4.100 -0.630 1.00 82.25 147 CYS A C 1
ATOM 1138 O O . CYS A 1 147 ? 3.291 -4.540 -1.737 1.00 82.25 147 CYS A O 1
ATOM 1140 N N . LEU A 1 148 ? 2.928 -3.076 -0.080 1.00 81.62 148 LEU A N 1
ATOM 1141 C CA . LEU A 1 148 ? 1.835 -2.383 -0.764 1.00 81.62 148 LEU A CA 1
ATOM 1142 C C . LEU A 1 148 ? 2.318 -1.699 -2.053 1.00 81.62 148 LEU A C 1
ATOM 1144 O O . LEU A 1 148 ? 1.680 -1.817 -3.096 1.00 81.62 148 LEU A O 1
ATOM 1148 N N . LEU A 1 149 ? 3.465 -1.016 -2.008 1.00 84.12 149 LEU A N 1
ATOM 1149 C CA . LEU A 1 149 ? 4.069 -0.403 -3.197 1.00 84.12 149 LEU A CA 1
ATOM 1150 C C . LEU A 1 149 ? 4.433 -1.447 -4.257 1.00 84.12 149 LEU A C 1
ATOM 1152 O O . LEU A 1 149 ? 4.247 -1.200 -5.449 1.00 84.12 149 LEU A O 1
ATOM 1156 N N . LEU A 1 150 ? 4.910 -2.615 -3.825 1.00 85.06 150 LEU A N 1
ATOM 1157 C CA . LEU A 1 150 ? 5.219 -3.733 -4.707 1.00 85.06 150 LEU A CA 1
ATOM 1158 C C . LEU A 1 150 ? 3.962 -4.266 -5.407 1.00 85.06 150 LEU A C 1
ATOM 1160 O O . LEU A 1 150 ? 3.976 -4.435 -6.621 1.00 85.06 150 LEU A O 1
ATOM 1164 N N . GLN A 1 151 ? 2.860 -4.451 -4.677 1.00 83.19 151 GLN A N 1
ATOM 1165 C CA . GLN A 1 151 ? 1.572 -4.865 -5.251 1.00 83.19 151 GLN A CA 1
ATOM 1166 C C . GLN A 1 151 ? 1.038 -3.847 -6.268 1.00 83.19 151 GLN A C 1
ATOM 1168 O O . GLN A 1 151 ? 0.512 -4.221 -7.316 1.00 83.19 151 GLN A O 1
ATOM 1173 N N . LEU A 1 152 ? 1.203 -2.549 -5.989 1.00 82.00 152 LEU A N 1
ATOM 1174 C CA . LEU A 1 152 ? 0.840 -1.494 -6.937 1.00 82.00 152 LEU A CA 1
ATOM 1175 C C . LEU A 1 152 ? 1.695 -1.553 -8.209 1.00 82.00 152 LEU A C 1
ATOM 1177 O O . LEU A 1 152 ? 1.166 -1.349 -9.301 1.00 82.00 152 LEU A O 1
ATOM 1181 N N . ARG A 1 153 ? 2.996 -1.845 -8.080 1.00 84.06 153 ARG A N 1
ATOM 1182 C CA . ARG A 1 153 ? 3.894 -2.015 -9.229 1.00 84.06 153 ARG A CA 1
ATOM 1183 C C . ARG A 1 153 ? 3.519 -3.241 -10.050 1.00 84.06 153 ARG A C 1
ATOM 1185 O O . ARG A 1 153 ? 3.468 -3.127 -11.267 1.00 84.06 153 ARG A O 1
ATOM 1192 N N . ASP A 1 154 ? 3.248 -4.365 -9.394 1.00 85.31 154 ASP A N 1
ATOM 1193 C CA . ASP A 1 154 ? 2.883 -5.639 -10.025 1.00 85.31 154 ASP A CA 1
ATOM 1194 C C . ASP A 1 154 ? 1.636 -5.473 -10.900 1.00 85.31 154 ASP A C 1
ATOM 1196 O O . ASP A 1 154 ? 1.633 -5.839 -12.072 1.00 85.31 154 ASP A O 1
ATOM 1200 N N . ARG A 1 155 ? 0.622 -4.764 -10.384 1.00 80.69 155 ARG A N 1
ATOM 1201 C CA . ARG A 1 155 ? -0.585 -4.416 -11.148 1.00 80.69 155 ARG A CA 1
ATOM 1202 C C . ARG A 1 155 ? -0.316 -3.480 -12.329 1.00 80.69 155 ARG A C 1
ATOM 1204 O O . ARG A 1 155 ? -1.039 -3.544 -13.312 1.00 80.69 155 ARG A O 1
ATOM 1211 N N . TRP A 1 156 ? 0.672 -2.590 -12.234 1.00 79.44 156 TRP A N 1
ATOM 1212 C CA . TRP A 1 156 ? 1.009 -1.665 -13.323 1.00 79.44 156 TRP A CA 1
ATOM 1213 C C . TRP A 1 156 ? 1.709 -2.355 -14.497 1.00 79.44 156 TRP A C 1
ATOM 1215 O O . TRP A 1 156 ? 1.613 -1.890 -15.628 1.00 79.44 156 TRP A O 1
ATOM 1225 N N . VAL A 1 157 ? 2.428 -3.443 -14.227 1.00 81.31 157 VAL A N 1
ATOM 1226 C CA . VAL A 1 157 ? 3.146 -4.219 -15.248 1.00 81.31 157 VAL A CA 1
ATOM 1227 C C . VAL A 1 157 ? 2.406 -5.511 -15.606 1.00 81.31 157 VAL A C 1
ATOM 1229 O O . VAL A 1 157 ? 3.026 -6.485 -16.018 1.00 81.31 157 VAL A O 1
ATOM 1232 N N . ASP A 1 158 ? 1.081 -5.518 -15.418 1.00 78.69 158 ASP A N 1
ATOM 1233 C CA . ASP A 1 158 ? 0.170 -6.621 -15.744 1.00 78.69 158 ASP A CA 1
ATOM 1234 C C . ASP A 1 158 ? 0.590 -7.991 -15.169 1.00 78.69 158 ASP A C 1
ATOM 1236 O O . ASP A 1 158 ? 0.358 -9.038 -15.771 1.00 78.69 158 ASP A O 1
ATOM 1240 N N . GLY A 1 159 ? 1.191 -7.995 -13.974 1.00 73.06 159 GLY A N 1
ATOM 1241 C CA . GLY A 1 159 ? 1.616 -9.211 -13.271 1.00 73.06 159 GLY A CA 1
ATOM 1242 C C . GLY A 1 159 ? 2.931 -9.824 -13.765 1.00 73.06 159 GLY A C 1
ATOM 1243 O O . GLY A 1 159 ? 3.346 -10.855 -13.241 1.00 73.06 159 GLY A O 1
ATOM 1244 N N . ASP A 1 160 ? 3.615 -9.198 -14.727 1.00 83.00 160 ASP A N 1
ATOM 1245 C CA . ASP A 1 160 ? 4.924 -9.638 -15.241 1.00 83.00 160 ASP A CA 1
ATOM 1246 C C . ASP A 1 160 ? 6.104 -9.069 -14.419 1.00 83.00 160 ASP A C 1
ATOM 1248 O O . ASP A 1 160 ? 7.209 -8.847 -14.918 1.00 83.00 160 ASP A O 1
ATOM 1252 N N . LEU A 1 161 ? 5.872 -8.762 -13.137 1.00 88.12 161 LEU A N 1
ATOM 1253 C CA . LEU A 1 161 ? 6.908 -8.241 -12.251 1.00 88.12 161 LEU A CA 1
ATOM 1254 C C . LEU A 1 161 ? 7.726 -9.379 -11.653 1.00 88.12 161 LEU A C 1
ATOM 1256 O O . LEU A 1 161 ? 7.185 -10.228 -10.949 1.00 88.12 161 LEU A O 1
ATOM 1260 N N . LYS A 1 162 ? 9.044 -9.319 -11.831 1.00 90.06 162 LYS A N 1
ATOM 1261 C CA . LYS A 1 162 ? 9.998 -10.173 -11.128 1.00 90.06 162 LYS A CA 1
ATOM 1262 C C . LYS A 1 162 ? 10.403 -9.542 -9.802 1.00 90.06 162 LYS A C 1
ATOM 1264 O O . LYS A 1 162 ? 10.922 -8.421 -9.769 1.00 90.06 162 LYS A O 1
ATOM 1269 N N . VAL A 1 163 ? 10.174 -10.260 -8.710 1.00 90.81 163 VAL A N 1
ATOM 1270 C CA . VAL A 1 163 ? 10.385 -9.782 -7.342 1.00 90.81 163 VAL A CA 1
ATOM 1271 C C . VAL A 1 163 ? 11.605 -10.445 -6.717 1.00 90.81 163 VAL A C 1
ATOM 1273 O O . VAL A 1 163 ? 11.729 -11.664 -6.726 1.00 90.81 163 VAL A O 1
ATOM 1276 N N . ALA A 1 164 ? 12.478 -9.649 -6.107 1.00 90.44 164 ALA A N 1
ATOM 1277 C CA . ALA A 1 164 ? 13.558 -10.148 -5.262 1.00 90.44 164 ALA A CA 1
ATOM 1278 C C . ALA A 1 164 ? 13.634 -9.365 -3.947 1.00 90.44 164 ALA A C 1
ATOM 1280 O O . ALA A 1 164 ? 13.199 -8.210 -3.863 1.00 90.44 164 ALA A O 1
ATOM 1281 N N . SER A 1 165 ? 14.198 -9.967 -2.901 1.00 90.06 165 SER A N 1
ATOM 1282 C CA . SER A 1 165 ? 14.337 -9.289 -1.610 1.00 90.06 165 SER A CA 1
ATOM 1283 C C . SER A 1 165 ? 15.481 -9.817 -0.754 1.00 90.06 165 SER A C 1
ATOM 1285 O O . SER A 1 165 ? 16.017 -10.899 -0.982 1.00 90.06 165 SER A O 1
ATOM 1287 N N . ASN A 1 166 ? 15.844 -9.044 0.270 1.00 84.50 166 ASN A N 1
ATOM 1288 C CA . ASN A 1 166 ? 16.690 -9.500 1.378 1.00 84.50 166 ASN A CA 1
ATOM 1289 C C . ASN A 1 166 ? 15.895 -9.618 2.696 1.00 84.50 166 ASN A C 1
ATOM 1291 O O . ASN A 1 166 ? 16.473 -9.627 3.784 1.00 84.50 166 ASN A O 1
ATOM 1295 N N . ILE A 1 167 ? 14.564 -9.716 2.613 1.00 82.12 167 ILE A N 1
ATOM 1296 C CA . ILE A 1 167 ? 13.670 -9.838 3.768 1.00 82.12 167 ILE A CA 1
ATOM 1297 C C . ILE A 1 167 ? 13.176 -11.281 3.851 1.00 82.12 167 ILE A C 1
ATOM 1299 O O . ILE A 1 167 ? 12.366 -11.710 3.038 1.00 82.12 167 ILE A O 1
ATOM 1303 N N . ARG A 1 168 ? 13.666 -12.060 4.827 1.00 71.88 168 ARG A N 1
ATOM 1304 C CA . ARG A 1 168 ? 13.395 -13.518 4.874 1.00 71.88 168 ARG A CA 1
ATOM 1305 C C . ARG A 1 168 ? 11.916 -13.849 5.031 1.00 71.88 168 ARG A C 1
ATOM 1307 O O . ARG A 1 168 ? 11.486 -14.940 4.689 1.00 71.88 168 ARG A O 1
ATOM 1314 N N . THR A 1 169 ? 11.166 -12.928 5.620 1.0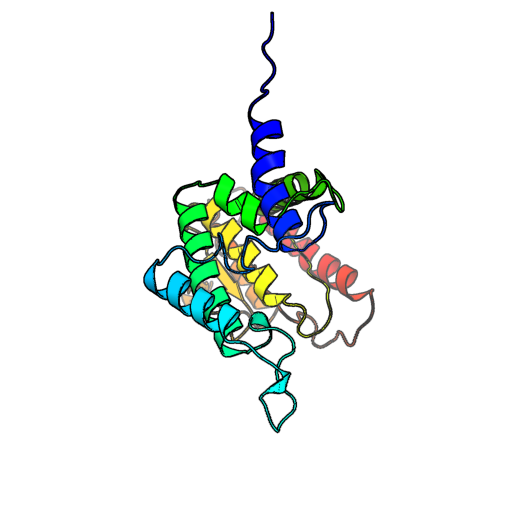0 72.31 169 THR A N 1
ATOM 1315 C CA . THR A 1 169 ? 9.735 -13.060 5.882 1.00 72.31 169 THR A CA 1
ATOM 1316 C C . THR A 1 169 ? 8.872 -12.536 4.736 1.00 72.31 169 THR A C 1
ATOM 1318 O O . THR A 1 169 ? 7.648 -12.565 4.862 1.00 72.31 169 THR A O 1
ATOM 1321 N N . LEU A 1 170 ? 9.466 -12.044 3.639 1.00 77.56 170 LEU A N 1
ATOM 1322 C CA . LEU A 1 170 ? 8.694 -11.608 2.482 1.00 77.56 170 LEU A CA 1
ATOM 1323 C C . LEU A 1 170 ? 8.018 -12.834 1.835 1.00 77.56 170 LEU A C 1
ATOM 1325 O O . LEU A 1 170 ? 8.710 -13.802 1.526 1.00 77.56 170 LEU A O 1
ATOM 1329 N N . PRO A 1 171 ? 6.691 -12.823 1.609 1.00 69.19 171 PRO A N 1
ATOM 1330 C CA . PRO A 1 171 ? 5.980 -14.002 1.105 1.00 69.19 171 PRO A CA 1
ATOM 1331 C C . PRO A 1 171 ? 6.311 -14.405 -0.338 1.00 69.19 171 PRO A C 1
ATOM 1333 O O . PRO A 1 171 ? 6.001 -15.529 -0.723 1.00 69.19 171 PRO A O 1
ATOM 1336 N N . ARG A 1 172 ? 6.871 -13.495 -1.147 1.00 76.44 172 ARG A N 1
ATOM 1337 C CA . ARG A 1 172 ? 7.138 -13.713 -2.574 1.00 76.44 172 ARG A CA 1
ATOM 1338 C C . ARG A 1 172 ? 8.531 -13.222 -2.950 1.00 76.44 172 ARG A C 1
ATOM 1340 O O . ARG A 1 172 ? 8.780 -12.023 -2.892 1.00 76.44 172 ARG A O 1
ATOM 1347 N N . ASN A 1 173 ? 9.359 -14.151 -3.410 1.00 84.69 173 ASN A N 1
ATOM 1348 C CA . ASN A 1 173 ? 10.531 -13.912 -4.240 1.00 84.69 173 ASN A CA 1
ATOM 1349 C C . ASN A 1 173 ? 10.389 -14.814 -5.474 1.00 84.69 173 ASN A C 1
ATOM 1351 O O . ASN A 1 173 ? 9.885 -15.931 -5.349 1.00 84.69 173 ASN A O 1
ATOM 1355 N N . ASP A 1 174 ? 10.787 -14.320 -6.641 1.00 88.06 174 ASP A N 1
ATOM 1356 C CA . ASP A 1 174 ? 10.692 -15.052 -7.899 1.00 88.06 174 ASP A CA 1
ATOM 1357 C C . ASP A 1 174 ? 12.069 -15.602 -8.297 1.00 88.06 174 ASP A C 1
ATOM 1359 O O . ASP A 1 174 ? 13.083 -14.894 -8.236 1.00 88.06 174 ASP A O 1
ATOM 1363 N N . ASP A 1 175 ? 12.088 -16.858 -8.748 1.00 89.94 175 ASP A N 1
ATOM 1364 C CA . ASP A 1 175 ? 13.308 -17.538 -9.174 1.00 89.94 175 ASP A CA 1
ATOM 1365 C C . ASP A 1 175 ? 13.993 -16.813 -10.344 1.00 89.94 175 ASP A C 1
ATOM 1367 O O . ASP A 1 175 ? 13.365 -16.200 -11.222 1.00 89.94 175 ASP A O 1
ATOM 1371 N N . TRP A 1 176 ? 15.318 -16.918 -10.408 1.00 89.06 176 TRP A N 1
ATOM 1372 C CA . TRP A 1 176 ? 16.095 -16.378 -11.514 1.00 89.06 176 TRP A CA 1
ATOM 1373 C C . TRP A 1 176 ? 17.338 -17.197 -11.823 1.00 89.06 176 TRP A C 1
ATOM 1375 O O . TRP A 1 176 ? 17.889 -17.880 -10.969 1.00 89.06 176 TRP A O 1
ATOM 1385 N N . VAL A 1 177 ? 17.764 -17.124 -13.083 1.00 89.00 177 VAL A N 1
ATOM 1386 C CA . VAL A 1 177 ? 18.953 -17.824 -13.571 1.00 89.00 177 VAL A CA 1
ATOM 1387 C C . VAL A 1 177 ? 20.124 -16.854 -13.601 1.00 89.00 177 VAL A C 1
ATOM 1389 O O . VAL A 1 177 ? 20.013 -15.776 -14.180 1.00 89.00 177 VAL A O 1
ATOM 1392 N N . ARG A 1 178 ? 21.231 -17.238 -12.988 1.00 87.25 178 ARG A N 1
ATOM 1393 C CA . ARG A 1 178 ? 22.486 -16.489 -12.971 1.00 87.25 178 ARG A CA 1
ATOM 1394 C C . ARG A 1 178 ? 23.244 -16.606 -14.286 1.00 87.25 178 ARG A C 1
ATOM 1396 O O . ARG A 1 178 ? 22.989 -17.505 -15.089 1.00 87.25 178 ARG A O 1
ATOM 1403 N N . ASP A 1 179 ? 24.264 -15.773 -14.459 1.00 82.81 179 ASP A N 1
ATOM 1404 C CA . ASP A 1 179 ? 25.126 -15.803 -15.652 1.00 82.81 179 ASP A CA 1
ATOM 1405 C C . ASP A 1 179 ? 25.890 -17.131 -15.802 1.00 82.81 179 ASP A C 1
ATOM 1407 O O . ASP A 1 179 ? 26.231 -17.552 -16.908 1.00 82.81 179 ASP A O 1
ATOM 1411 N N . ASN A 1 180 ? 26.156 -17.813 -14.686 1.00 84.31 180 ASN A N 1
ATOM 1412 C CA . ASN A 1 180 ? 26.816 -19.117 -14.655 1.00 84.31 180 ASN A CA 1
ATOM 1413 C C . ASN A 1 180 ? 25.851 -20.306 -14.861 1.00 84.31 180 ASN A C 1
ATOM 1415 O O . ASN A 1 180 ? 26.310 -21.448 -14.897 1.00 84.31 180 ASN A O 1
ATOM 1419 N N . GLY A 1 181 ? 24.546 -20.047 -15.013 1.00 86.50 181 GLY A N 1
ATOM 1420 C CA . GLY A 1 181 ? 23.504 -21.056 -15.210 1.00 86.50 181 GLY A CA 1
ATOM 1421 C C . GLY A 1 181 ? 22.854 -21.594 -13.931 1.00 86.50 181 GLY A C 1
ATOM 1422 O O . GLY A 1 181 ? 21.942 -22.414 -14.039 1.00 86.50 181 GLY A O 1
ATOM 1423 N N . ASP A 1 182 ? 23.277 -21.148 -12.744 1.00 89.44 182 ASP A N 1
ATOM 1424 C CA . ASP A 1 182 ? 22.654 -21.547 -11.477 1.00 89.44 182 ASP A CA 1
ATOM 1425 C C . ASP A 1 182 ? 21.279 -20.880 -11.297 1.00 89.44 182 ASP A C 1
ATOM 1427 O O . ASP A 1 182 ? 21.057 -19.758 -11.752 1.00 89.44 182 ASP A O 1
ATOM 1431 N N . VAL A 1 183 ? 20.354 -21.563 -10.614 1.00 89.38 183 VAL A N 1
ATOM 1432 C CA . VAL A 1 183 ? 19.023 -21.031 -10.276 1.00 89.38 183 VAL A CA 1
ATOM 1433 C C . VAL A 1 183 ? 19.016 -20.562 -8.822 1.00 89.38 183 VAL A C 1
ATOM 1435 O O . VAL A 1 183 ? 19.366 -21.329 -7.927 1.00 89.38 183 VAL A O 1
ATOM 1438 N N . GLU A 1 184 ? 18.594 -19.323 -8.595 1.00 89.19 184 GLU A N 1
ATOM 1439 C CA . GLU A 1 184 ? 18.471 -18.679 -7.283 1.00 89.19 184 GLU A CA 1
ATOM 1440 C C . GLU A 1 184 ? 17.001 -18.324 -7.009 1.00 89.19 184 GLU A C 1
ATOM 1442 O O . GLU A 1 184 ? 16.270 -17.959 -7.928 1.00 89.19 184 GLU A O 1
ATOM 1447 N N . ASP A 1 185 ? 16.578 -18.356 -5.745 1.00 87.12 185 ASP A N 1
ATOM 1448 C CA . ASP A 1 185 ? 15.178 -18.206 -5.296 1.00 87.12 185 ASP A CA 1
ATOM 1449 C C . ASP A 1 185 ? 14.729 -16.743 -5.084 1.00 87.12 185 ASP A C 1
ATOM 1451 O O . ASP A 1 185 ? 13.808 -16.447 -4.321 1.00 87.12 185 ASP A O 1
ATOM 1455 N N . GLY A 1 186 ? 15.440 -15.791 -5.694 1.00 85.94 186 GLY A N 1
ATOM 1456 C CA . GLY A 1 186 ? 15.188 -14.356 -5.535 1.00 85.94 186 GLY A CA 1
ATOM 1457 C C . GLY A 1 186 ? 15.565 -13.782 -4.156 1.00 85.94 186 GLY A C 1
ATOM 1458 O O . GLY A 1 186 ? 15.310 -12.601 -3.896 1.00 85.94 186 GLY A O 1
ATOM 1459 N N . TRP A 1 187 ? 16.213 -14.562 -3.280 1.00 90.00 187 TRP A N 1
ATOM 1460 C CA . TRP A 1 187 ? 16.900 -14.048 -2.095 1.00 90.00 187 TRP A CA 1
ATOM 1461 C C . TRP A 1 187 ? 18.225 -13.367 -2.471 1.00 90.00 187 TRP A C 1
ATOM 1463 O O . TRP A 1 187 ? 19.150 -14.001 -2.976 1.00 90.00 187 TRP A O 1
ATOM 1473 N N . ILE A 1 188 ? 18.366 -12.072 -2.173 1.00 87.12 188 ILE A N 1
ATOM 1474 C CA . ILE A 1 188 ? 19.558 -11.291 -2.540 1.00 87.12 188 ILE A CA 1
ATOM 1475 C C . ILE A 1 188 ? 20.182 -10.636 -1.300 1.00 87.12 188 ILE A C 1
ATOM 1477 O O . ILE A 1 188 ? 19.800 -9.529 -0.927 1.00 87.12 188 ILE A O 1
ATOM 1481 N N . PRO A 1 189 ? 21.181 -11.263 -0.646 1.00 83.56 189 PRO A N 1
ATOM 1482 C CA . PRO A 1 189 ? 21.690 -10.773 0.635 1.00 83.56 189 PRO A CA 1
ATOM 1483 C C . PRO A 1 189 ? 22.745 -9.661 0.527 1.00 83.56 189 PRO A C 1
ATOM 1485 O O . PRO A 1 189 ? 23.159 -9.119 1.548 1.00 83.56 189 PRO A O 1
ATOM 1488 N N . HIS A 1 190 ? 23.242 -9.347 -0.673 1.00 81.44 190 HIS A N 1
ATOM 1489 C CA . HIS A 1 190 ? 24.373 -8.434 -0.857 1.00 81.44 190 HIS A CA 1
ATOM 1490 C C . HIS A 1 190 ? 24.366 -7.761 -2.234 1.00 81.44 190 HIS A C 1
ATOM 1492 O O . HIS A 1 190 ? 23.790 -8.261 -3.197 1.00 81.44 190 HIS A O 1
ATOM 1498 N N . TYR A 1 191 ? 25.045 -6.614 -2.313 1.00 76.88 191 TYR A N 1
ATOM 1499 C CA . TYR A 1 191 ? 25.040 -5.730 -3.481 1.00 76.88 191 TYR A CA 1
ATOM 1500 C C . TYR A 1 191 ? 25.537 -6.370 -4.796 1.00 76.88 191 TYR A C 1
ATOM 1502 O O . TYR A 1 191 ? 24.870 -6.167 -5.805 1.00 76.88 191 TYR A O 1
ATOM 1510 N N . PRO A 1 192 ? 26.631 -7.162 -4.836 1.00 83.00 192 PRO A N 1
ATOM 1511 C CA . PRO A 1 192 ? 27.077 -7.799 -6.080 1.00 83.00 192 PRO A CA 1
ATOM 1512 C C . PRO A 1 192 ? 26.009 -8.678 -6.742 1.00 83.00 192 PRO A C 1
ATOM 1514 O O . PRO A 1 192 ? 25.832 -8.623 -7.953 1.00 83.00 192 PRO A O 1
ATOM 1517 N N . LEU A 1 193 ? 25.257 -9.440 -5.942 1.00 83.19 193 LEU A N 1
ATOM 1518 C CA . LEU A 1 193 ? 24.190 -10.296 -6.454 1.00 83.19 193 LEU A CA 1
ATOM 1519 C C . LEU A 1 193 ? 22.973 -9.478 -6.916 1.00 83.19 193 LEU A C 1
ATOM 1521 O O . LEU A 1 193 ? 22.324 -9.838 -7.892 1.00 83.19 193 LEU A O 1
ATOM 1525 N N . LEU A 1 194 ? 22.691 -8.347 -6.257 1.00 84.88 194 LEU A N 1
ATOM 1526 C CA . LEU A 1 194 ? 21.668 -7.400 -6.712 1.00 84.88 194 LEU A CA 1
ATOM 1527 C C . LEU A 1 194 ? 22.030 -6.797 -8.072 1.00 84.88 194 LEU A C 1
ATOM 1529 O O . LEU A 1 194 ? 21.166 -6.643 -8.931 1.00 84.88 194 LEU A O 1
ATOM 1533 N N . GLU A 1 195 ? 23.299 -6.439 -8.256 1.00 84.25 195 GLU A N 1
ATOM 1534 C CA . GLU A 1 195 ? 23.805 -5.899 -9.513 1.00 84.25 195 GLU A CA 1
ATOM 1535 C C . GLU A 1 195 ? 23.672 -6.919 -10.648 1.00 84.25 195 GLU A C 1
ATOM 1537 O O . GLU A 1 195 ? 23.105 -6.570 -11.681 1.00 84.25 195 GLU A O 1
ATOM 1542 N N . GLU A 1 196 ? 24.093 -8.169 -10.419 1.00 86.75 196 GLU A N 1
ATOM 1543 C CA . GLU A 1 196 ? 23.925 -9.295 -11.353 1.00 86.75 196 GLU A CA 1
ATOM 1544 C C . GLU A 1 196 ? 22.446 -9.483 -11.743 1.00 86.75 196 GLU A C 1
ATOM 1546 O O . GLU A 1 196 ? 22.105 -9.448 -12.927 1.00 86.75 196 GLU A O 1
ATOM 1551 N N . TRP A 1 197 ? 21.550 -9.569 -10.753 1.00 88.81 197 TRP A N 1
ATOM 1552 C CA . TRP A 1 197 ? 20.110 -9.756 -10.962 1.00 88.81 197 TRP A CA 1
ATOM 1553 C C . TRP A 1 197 ? 19.470 -8.639 -11.796 1.00 88.81 197 TRP A C 1
ATOM 1555 O O . TRP A 1 197 ? 18.692 -8.893 -12.725 1.00 88.81 197 TRP A O 1
ATOM 1565 N N . VAL A 1 198 ? 19.810 -7.381 -11.498 1.00 84.69 198 VAL A N 1
ATOM 1566 C CA . VAL A 1 198 ? 19.279 -6.242 -12.253 1.00 84.69 198 VAL A CA 1
ATOM 1567 C C . VAL A 1 198 ? 19.754 -6.274 -13.703 1.00 84.69 198 VAL A C 1
ATOM 1569 O O . VAL A 1 198 ? 18.948 -6.028 -14.598 1.00 84.69 198 VAL A O 1
ATOM 1572 N N . THR A 1 199 ? 21.019 -6.619 -13.956 1.00 85.12 199 THR A N 1
ATOM 1573 C CA . THR A 1 199 ? 21.594 -6.607 -15.311 1.00 85.12 199 THR A CA 1
ATOM 1574 C C . THR A 1 199 ? 21.356 -7.878 -16.126 1.00 85.12 199 THR A C 1
ATOM 1576 O O . THR A 1 199 ? 21.793 -7.926 -17.273 1.00 85.12 199 THR A O 1
ATOM 1579 N N . GLN A 1 200 ? 20.653 -8.879 -15.582 1.00 86.00 200 GLN A N 1
ATOM 1580 C CA . GLN A 1 200 ? 20.389 -10.167 -16.244 1.00 86.00 200 GLN A CA 1
ATOM 1581 C C . GLN A 1 200 ? 19.802 -10.033 -17.663 1.00 86.00 200 GLN A C 1
ATOM 1583 O O . GLN A 1 200 ? 20.059 -10.877 -18.517 1.00 86.00 200 GLN A O 1
ATOM 1588 N N . ASP A 1 201 ? 19.044 -8.971 -17.939 1.00 84.00 201 ASP A N 1
ATOM 1589 C CA . ASP A 1 201 ? 18.380 -8.789 -19.237 1.00 84.00 201 ASP A CA 1
ATOM 1590 C C . ASP A 1 201 ? 19.286 -8.050 -20.240 1.00 84.00 201 ASP A C 1
ATOM 1592 O O . ASP A 1 201 ? 18.837 -7.601 -21.291 1.00 84.00 201 ASP A O 1
ATOM 1596 N N . GLY A 1 202 ? 20.572 -7.890 -19.919 1.00 81.81 202 GLY A N 1
ATOM 1597 C CA . GLY A 1 202 ? 21.557 -7.236 -20.768 1.00 81.81 202 GLY A CA 1
ATOM 1598 C C . GLY A 1 202 ? 21.420 -5.714 -20.813 1.00 81.81 202 GLY A C 1
ATOM 1599 O O . GLY A 1 202 ? 20.876 -5.072 -19.917 1.00 81.81 202 GLY A O 1
ATOM 1600 N N . ASN A 1 203 ? 21.983 -5.111 -21.862 1.00 78.06 203 ASN A N 1
ATOM 1601 C CA . ASN A 1 203 ? 21.919 -3.667 -22.067 1.00 78.06 203 ASN A CA 1
ATOM 1602 C C . ASN A 1 203 ? 20.478 -3.263 -22.427 1.00 78.06 203 ASN A C 1
ATOM 1604 O O . ASN A 1 203 ? 19.992 -3.721 -23.465 1.00 78.06 203 ASN A O 1
ATOM 1608 N N . PRO A 1 204 ? 19.821 -2.390 -21.651 1.00 73.81 204 PRO A N 1
ATOM 1609 C CA . PRO A 1 204 ? 18.424 -2.021 -21.879 1.00 73.81 204 PRO A CA 1
ATOM 1610 C C . PRO A 1 204 ? 18.176 -1.221 -23.167 1.00 73.81 204 PRO A C 1
ATOM 1612 O O . PRO A 1 204 ? 17.060 -1.210 -23.680 1.00 73.81 204 PRO A O 1
ATOM 1615 N N . VAL A 1 205 ? 19.227 -0.648 -23.766 1.00 78.25 205 VAL A N 1
ATOM 1616 C CA . VAL A 1 205 ? 19.156 -0.029 -25.103 1.00 78.25 205 VAL A CA 1
ATOM 1617 C C . VAL A 1 205 ? 19.005 -1.080 -26.210 1.00 78.25 205 VAL A C 1
ATOM 1619 O O . VAL A 1 205 ? 18.469 -0.794 -27.278 1.00 78.25 205 VAL A O 1
ATOM 1622 N N . GLU A 1 206 ? 19.512 -2.289 -25.978 1.00 80.44 206 GLU A N 1
ATOM 1623 C CA . GLU A 1 206 ? 19.645 -3.340 -26.995 1.00 80.44 206 GLU A CA 1
ATOM 1624 C C . GLU A 1 206 ? 18.727 -4.540 -26.734 1.00 80.44 206 GLU A C 1
ATOM 1626 O O . GLU A 1 206 ? 18.491 -5.333 -27.643 1.00 80.44 206 GLU A O 1
ATOM 1631 N N . ASN A 1 207 ? 18.195 -4.676 -25.517 1.00 80.25 207 ASN A N 1
ATOM 1632 C CA . ASN A 1 207 ? 17.451 -5.849 -25.070 1.00 80.25 207 ASN A CA 1
ATOM 1633 C C . ASN A 1 207 ? 16.146 -5.445 -24.384 1.00 80.25 207 ASN A C 1
ATOM 1635 O O . ASN A 1 207 ? 16.115 -4.503 -23.589 1.00 80.25 207 ASN A O 1
ATOM 1639 N N . ALA A 1 208 ? 15.078 -6.204 -24.640 1.00 80.88 208 ALA A N 1
ATOM 1640 C CA . ALA A 1 208 ? 13.831 -6.063 -23.896 1.00 80.88 208 ALA A CA 1
ATOM 1641 C C . ALA A 1 208 ? 14.079 -6.356 -22.410 1.00 80.88 208 ALA A C 1
ATOM 1643 O O . ALA A 1 208 ? 14.705 -7.357 -22.073 1.00 80.88 208 ALA A O 1
ATOM 1644 N N . GLN A 1 209 ? 13.602 -5.469 -21.540 1.00 82.69 209 GLN A N 1
ATOM 1645 C CA . GLN A 1 209 ? 13.807 -5.575 -20.098 1.00 82.69 209 GLN A CA 1
ATOM 1646 C C . GLN A 1 209 ? 12.577 -6.182 -19.435 1.00 82.69 209 GLN A C 1
ATOM 1648 O O . GLN A 1 209 ? 11.455 -5.734 -19.688 1.00 82.69 209 GLN A O 1
ATOM 1653 N N . GLN A 1 210 ? 12.792 -7.151 -18.550 1.00 86.88 210 GLN A N 1
ATOM 1654 C CA . GLN A 1 210 ? 11.742 -7.640 -17.675 1.00 86.88 210 GLN A CA 1
ATOM 1655 C C . GLN A 1 210 ? 11.518 -6.617 -16.551 1.00 86.88 210 GLN A C 1
ATOM 1657 O O . GLN A 1 210 ? 12.482 -6.125 -15.949 1.00 86.88 210 GLN A O 1
ATOM 1662 N N . PRO A 1 211 ? 10.263 -6.280 -16.216 1.00 87.75 211 PRO A N 1
ATOM 1663 C CA . PRO A 1 211 ? 9.984 -5.488 -15.035 1.00 87.75 211 PRO A CA 1
ATOM 1664 C C . PRO A 1 211 ? 10.531 -6.173 -13.780 1.00 87.75 211 PRO A C 1
ATOM 1666 O O . PRO A 1 211 ? 10.170 -7.299 -13.456 1.00 87.75 211 PRO A O 1
ATOM 1669 N N . LYS A 1 212 ? 11.388 -5.467 -13.044 1.00 88.94 212 LYS A N 1
ATOM 1670 C CA . LYS A 1 212 ? 12.032 -5.964 -11.826 1.00 88.94 212 LYS A CA 1
ATOM 1671 C C . LYS A 1 212 ? 11.729 -5.044 -10.652 1.00 88.94 212 LYS A C 1
ATOM 1673 O O . LYS A 1 212 ? 11.795 -3.819 -10.785 1.00 88.94 212 LYS A O 1
ATOM 1678 N N . ALA A 1 213 ? 11.422 -5.621 -9.497 1.00 90.06 213 ALA A N 1
ATOM 1679 C CA . ALA A 1 213 ? 11.306 -4.900 -8.238 1.00 90.06 213 ALA A CA 1
ATOM 1680 C C . ALA A 1 213 ? 12.081 -5.607 -7.132 1.00 90.06 213 ALA A C 1
ATOM 1682 O O . ALA A 1 213 ? 11.915 -6.798 -6.885 1.00 90.06 213 ALA A O 1
ATOM 1683 N N . PHE A 1 214 ? 12.918 -4.836 -6.451 1.00 88.62 214 PHE A N 1
ATOM 1684 C CA . PHE A 1 214 ? 13.699 -5.321 -5.332 1.00 88.62 214 PHE A CA 1
ATOM 1685 C C . PHE A 1 214 ? 13.260 -4.627 -4.039 1.00 88.62 214 PHE A C 1
ATOM 1687 O O . PHE A 1 214 ? 13.203 -3.394 -3.991 1.00 88.62 214 PHE A O 1
ATOM 1694 N N . VAL A 1 215 ? 12.971 -5.406 -2.993 1.00 87.69 215 VAL A N 1
ATOM 1695 C CA . VAL A 1 215 ? 12.623 -4.892 -1.660 1.00 87.69 215 VAL A CA 1
ATOM 1696 C C . VAL A 1 215 ? 13.753 -5.194 -0.680 1.00 87.69 215 VAL A C 1
ATOM 1698 O O . VAL A 1 215 ? 14.060 -6.349 -0.392 1.00 87.69 215 VAL A O 1
ATOM 1701 N N . GLY A 1 216 ? 14.362 -4.132 -0.156 1.00 81.69 216 GLY A N 1
ATOM 1702 C CA . GLY A 1 216 ? 15.453 -4.214 0.806 1.00 81.69 216 GLY A CA 1
ATOM 1703 C C . GLY A 1 216 ? 15.050 -3.738 2.199 1.00 81.69 216 GLY A C 1
ATOM 1704 O O . GLY A 1 216 ? 14.501 -2.645 2.322 1.00 81.69 216 GLY A O 1
ATOM 1705 N N . ASP A 1 217 ? 15.389 -4.499 3.236 1.00 72.75 217 ASP A N 1
ATOM 1706 C CA . ASP A 1 217 ? 15.483 -4.031 4.622 1.00 72.75 217 ASP A CA 1
ATOM 1707 C C . ASP A 1 217 ? 16.959 -4.018 5.044 1.00 72.75 217 ASP A C 1
ATOM 1709 O O . ASP A 1 217 ? 17.719 -4.912 4.679 1.00 72.75 217 ASP A O 1
ATOM 1713 N N . GLU A 1 218 ? 17.394 -2.974 5.749 1.00 60.41 218 GLU A N 1
ATOM 1714 C CA . GLU A 1 218 ? 18.764 -2.850 6.277 1.00 60.41 218 GLU A CA 1
ATOM 1715 C C . GLU A 1 218 ? 19.903 -3.185 5.276 1.00 60.41 218 GLU A C 1
ATOM 1717 O O . GLU A 1 218 ? 20.765 -4.020 5.543 1.00 60.41 218 GLU A O 1
ATOM 1722 N N . PHE A 1 219 ? 20.012 -2.474 4.142 1.00 52.06 219 PHE A N 1
ATOM 1723 C CA . PHE A 1 219 ? 21.174 -2.586 3.219 1.00 52.06 219 PHE A CA 1
ATOM 1724 C C . PHE A 1 219 ? 22.538 -2.221 3.833 1.00 52.06 219 PHE A C 1
ATOM 1726 O O . PHE A 1 219 ? 23.570 -2.167 3.162 1.00 52.06 219 PHE A O 1
ATOM 1733 N N . SER A 1 220 ? 22.552 -1.934 5.121 1.00 41.53 220 SER A N 1
ATOM 1734 C CA . SER A 1 220 ? 23.662 -1.387 5.857 1.00 41.53 220 SER A CA 1
ATOM 1735 C C . SER A 1 220 ? 23.729 -2.074 7.208 1.00 41.53 220 SER A C 1
ATOM 1737 O O . SER A 1 220 ? 23.278 -1.545 8.218 1.00 41.53 220 SER A O 1
ATOM 1739 N N . THR A 1 221 ? 24.456 -3.182 7.255 1.00 37.84 221 THR A N 1
ATOM 1740 C CA . THR A 1 221 ? 25.066 -3.676 8.499 1.00 37.84 221 THR A CA 1
ATOM 1741 C C . THR A 1 221 ? 26.007 -2.623 9.132 1.00 37.84 221 THR A C 1
ATOM 1743 O O . THR A 1 221 ? 26.474 -2.798 10.248 1.00 37.84 221 THR A O 1
ATOM 1746 N N . ASN A 1 222 ? 26.249 -1.496 8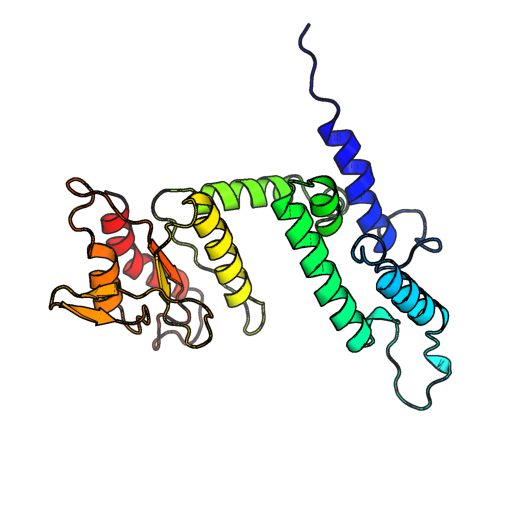.443 1.00 35.81 222 ASN A N 1
ATOM 1747 C CA . ASN A 1 222 ? 26.956 -0.305 8.919 1.00 35.81 222 ASN A CA 1
ATOM 1748 C C . ASN A 1 222 ? 26.042 0.849 9.404 1.00 35.81 222 ASN A C 1
ATOM 1750 O O . ASN A 1 222 ? 26.570 1.917 9.713 1.00 35.81 222 ASN A O 1
ATOM 1754 N N . ALA A 1 223 ? 24.710 0.704 9.440 1.00 34.47 223 ALA A N 1
ATOM 1755 C CA . ALA A 1 223 ? 23.797 1.784 9.846 1.00 34.47 223 ALA A CA 1
ATOM 1756 C C . ALA A 1 223 ? 23.251 1.586 11.260 1.00 34.47 223 ALA A C 1
ATOM 1758 O O . ALA A 1 223 ? 22.114 1.171 11.476 1.00 34.47 223 ALA A O 1
ATOM 1759 N N . SER A 1 224 ? 24.062 1.959 12.243 1.00 30.61 224 SER A N 1
ATOM 1760 C CA . SER A 1 224 ? 23.550 2.399 13.535 1.00 30.61 224 SER A CA 1
ATOM 1761 C C . SER A 1 224 ? 23.141 3.874 13.413 1.00 30.61 224 SER A C 1
ATOM 1763 O O . SER A 1 224 ? 23.981 4.757 13.557 1.00 30.61 224 SER A O 1
ATOM 1765 N N . GLY A 1 225 ? 21.867 4.097 13.082 1.00 37.41 225 GLY A N 1
ATOM 1766 C CA . GLY A 1 225 ? 21.085 5.338 13.161 1.00 37.41 225 GLY A CA 1
ATOM 1767 C C . GLY A 1 225 ? 21.796 6.696 13.075 1.00 37.41 225 GLY A C 1
ATOM 1768 O O . GLY A 1 225 ? 22.415 7.143 14.034 1.00 37.41 225 GLY A O 1
ATOM 1769 N N . THR A 1 226 ? 21.573 7.428 11.979 1.00 32.47 226 THR A N 1
ATOM 1770 C CA . THR A 1 226 ? 21.296 8.889 11.931 1.00 32.47 226 THR A CA 1
ATOM 1771 C C . THR A 1 226 ? 21.013 9.307 10.475 1.00 32.47 226 THR A C 1
ATOM 1773 O O . THR A 1 226 ? 21.339 8.588 9.539 1.00 32.47 226 THR A O 1
ATOM 1776 N N . GLY A 1 227 ? 20.390 10.471 10.240 1.00 36.38 227 GLY A N 1
ATOM 1777 C CA . GLY A 1 227 ? 19.863 10.916 8.928 1.00 36.38 227 GLY A CA 1
ATOM 1778 C C . GLY A 1 227 ? 20.813 10.938 7.707 1.00 36.38 227 GLY A C 1
ATOM 1779 O O . GLY A 1 227 ? 20.361 11.222 6.599 1.00 36.38 227 GLY A O 1
ATOM 1780 N N . GLU A 1 228 ? 22.097 10.605 7.860 1.00 40.72 228 GLU A N 1
ATOM 1781 C CA . GLU A 1 228 ? 23.049 10.365 6.762 1.00 40.72 228 GLU A CA 1
ATOM 1782 C C . GLU A 1 228 ? 22.757 9.086 5.953 1.00 40.72 228 GLU A C 1
ATOM 1784 O O . GLU A 1 228 ? 23.221 8.938 4.816 1.00 40.72 228 GLU A O 1
ATOM 1789 N N . ASP A 1 229 ? 21.972 8.164 6.509 1.00 45.69 229 ASP A N 1
ATOM 1790 C CA . ASP A 1 229 ? 21.771 6.824 5.950 1.00 45.69 229 ASP A CA 1
ATOM 1791 C C . ASP A 1 229 ? 20.996 6.848 4.619 1.00 45.69 229 ASP A C 1
ATOM 1793 O O . ASP A 1 229 ? 21.360 6.161 3.660 1.00 45.69 229 ASP A O 1
ATOM 1797 N N . GLY A 1 230 ? 20.012 7.745 4.482 1.00 44.72 230 GLY A N 1
ATOM 1798 C CA . GLY A 1 230 ? 19.273 7.939 3.228 1.00 44.72 230 GLY A CA 1
ATOM 1799 C C . GLY A 1 230 ? 20.141 8.480 2.082 1.00 44.72 230 GLY A C 1
ATOM 1800 O O . GLY A 1 230 ? 19.922 8.130 0.919 1.00 44.72 230 GLY A O 1
ATOM 1801 N N . GLN A 1 231 ? 21.162 9.294 2.387 1.00 46.22 231 GLN A N 1
ATOM 1802 C CA . GLN A 1 231 ? 22.120 9.769 1.381 1.00 46.22 231 GLN A CA 1
ATOM 1803 C C . GLN A 1 231 ? 23.105 8.672 0.962 1.00 46.22 231 GLN A C 1
ATOM 1805 O O . GLN A 1 231 ? 23.419 8.569 -0.226 1.00 46.22 231 GLN A O 1
ATOM 1810 N N . LYS A 1 232 ? 23.561 7.826 1.897 1.00 51.72 232 LYS A N 1
ATOM 1811 C CA . LYS A 1 232 ? 24.445 6.686 1.594 1.00 51.72 232 LYS A CA 1
ATOM 1812 C C . LYS A 1 232 ? 23.748 5.658 0.700 1.00 51.72 232 LYS A C 1
ATOM 1814 O O . LYS A 1 232 ? 24.327 5.262 -0.310 1.00 51.72 232 LYS A O 1
ATOM 1819 N N . VAL A 1 233 ? 22.489 5.316 0.992 1.00 51.97 233 VAL A N 1
ATOM 1820 C CA . VAL A 1 233 ? 21.678 4.430 0.136 1.00 51.97 233 VAL A CA 1
ATOM 1821 C C . VAL A 1 233 ? 21.493 5.037 -1.255 1.00 51.97 233 VAL A C 1
ATOM 1823 O O . VAL A 1 233 ? 21.758 4.363 -2.243 1.00 51.97 233 VAL A O 1
ATOM 1826 N N . ARG A 1 234 ? 21.150 6.328 -1.377 1.00 52.69 234 ARG A N 1
ATOM 1827 C CA . ARG A 1 234 ? 21.058 6.990 -2.696 1.00 52.69 234 ARG A CA 1
ATOM 1828 C C . ARG A 1 234 ? 22.384 7.001 -3.459 1.00 52.69 234 ARG A C 1
ATOM 1830 O O . ARG A 1 234 ? 22.373 6.860 -4.677 1.00 52.69 234 ARG A O 1
ATOM 1837 N N . LYS A 1 235 ? 23.516 7.156 -2.769 1.00 56.12 235 LYS A N 1
ATOM 1838 C CA . LYS A 1 235 ? 24.852 7.146 -3.384 1.00 56.12 235 LYS A CA 1
ATOM 1839 C C . LYS A 1 235 ? 25.236 5.761 -3.917 1.00 56.12 235 LYS A C 1
ATOM 1841 O O . LYS A 1 235 ? 25.841 5.687 -4.981 1.00 56.12 235 LYS A O 1
ATOM 1846 N N . LEU A 1 236 ? 24.868 4.692 -3.208 1.00 58.38 236 LEU A N 1
ATOM 1847 C CA . LEU A 1 236 ? 25.113 3.303 -3.620 1.00 58.38 236 LEU A CA 1
ATOM 1848 C C . LEU A 1 236 ? 24.107 2.811 -4.671 1.00 58.38 236 LEU A C 1
ATOM 1850 O O . LEU A 1 236 ? 24.485 2.101 -5.594 1.00 58.38 236 LEU A O 1
ATOM 1854 N N . MET A 1 237 ? 22.847 3.236 -4.573 1.00 62.16 237 MET A N 1
ATOM 1855 C CA . MET A 1 237 ? 21.783 2.862 -5.512 1.00 62.16 237 MET A CA 1
ATOM 1856 C C . MET A 1 237 ? 21.780 3.717 -6.784 1.00 62.16 237 MET A C 1
ATOM 1858 O O . MET A 1 237 ? 21.254 3.286 -7.803 1.00 62.16 237 MET A O 1
ATOM 1862 N N . GLY A 1 238 ? 22.378 4.911 -6.770 1.00 58.09 238 GLY A N 1
ATOM 1863 C CA . GLY A 1 238 ? 22.448 5.815 -7.925 1.00 58.09 238 GLY A CA 1
ATOM 1864 C C . GLY A 1 238 ? 23.066 5.192 -9.190 1.00 58.09 238 GLY A C 1
ATOM 1865 O O . GLY A 1 238 ? 22.459 5.302 -10.257 1.00 58.09 238 GLY A O 1
ATOM 1866 N N . PRO A 1 239 ? 24.223 4.503 -9.104 1.00 64.31 239 PRO A N 1
ATOM 1867 C CA . PRO A 1 239 ? 24.785 3.742 -10.222 1.00 64.31 239 PRO A CA 1
ATOM 1868 C C . PRO A 1 239 ? 23.831 2.668 -10.759 1.00 64.31 239 PRO A C 1
ATOM 1870 O O . PRO A 1 239 ? 23.727 2.486 -11.969 1.00 64.31 239 PRO A O 1
ATOM 1873 N N . LEU A 1 240 ? 23.099 2.004 -9.864 1.00 59.88 240 LEU A N 1
ATOM 1874 C CA . LEU A 1 240 ? 22.133 0.957 -10.189 1.00 59.88 240 LEU A CA 1
ATOM 1875 C C . LEU A 1 240 ? 20.920 1.536 -10.938 1.00 59.88 240 LEU A C 1
ATOM 1877 O O . LEU A 1 240 ? 20.551 1.041 -11.996 1.00 59.88 240 LEU A O 1
ATOM 1881 N N . VAL A 1 241 ? 20.388 2.676 -10.486 1.00 57.91 241 VAL A N 1
ATOM 1882 C CA . VAL A 1 241 ? 19.325 3.420 -11.190 1.00 57.91 241 VAL A CA 1
ATOM 1883 C C . VAL A 1 241 ? 19.749 3.826 -12.595 1.00 57.91 241 VAL A C 1
ATOM 1885 O O . VAL A 1 241 ? 18.945 3.746 -13.518 1.00 57.91 241 VAL A O 1
ATOM 1888 N N . PHE A 1 242 ? 21.000 4.254 -12.781 1.00 58.09 242 PHE A N 1
ATOM 1889 C CA . PHE A 1 242 ? 21.501 4.623 -14.106 1.00 58.09 242 PHE A CA 1
ATOM 1890 C C . PHE A 1 242 ? 21.552 3.428 -15.067 1.00 58.09 242 PHE A C 1
ATOM 1892 O O . PHE A 1 242 ? 21.317 3.609 -16.259 1.00 58.09 242 PHE A O 1
ATOM 1899 N N . LYS A 1 243 ? 21.818 2.222 -14.550 1.00 58.19 243 LYS A N 1
ATOM 1900 C CA . LYS A 1 243 ? 21.787 0.977 -15.328 1.00 58.19 243 LYS A CA 1
ATOM 1901 C C . LYS A 1 243 ? 20.367 0.543 -15.703 1.00 58.19 243 LYS A C 1
ATOM 1903 O O . LYS A 1 243 ? 20.210 -0.033 -16.765 1.00 58.19 243 LYS A O 1
ATOM 1908 N N . ILE A 1 244 ? 19.361 0.859 -14.880 1.00 57.31 244 ILE A N 1
ATOM 1909 C CA . ILE A 1 244 ? 17.943 0.527 -15.137 1.00 57.31 244 ILE A CA 1
ATOM 1910 C C . ILE A 1 244 ? 17.252 1.581 -16.032 1.00 57.31 244 ILE A C 1
ATOM 1912 O O . ILE A 1 244 ? 16.261 1.286 -16.686 1.00 57.31 244 ILE A O 1
ATOM 1916 N N . ARG A 1 245 ? 17.721 2.840 -16.025 1.00 50.00 245 ARG A N 1
ATOM 1917 C CA . ARG A 1 245 ? 17.075 3.966 -16.736 1.00 50.00 245 ARG A CA 1
ATOM 1918 C C . ARG A 1 245 ? 17.417 4.108 -18.219 1.00 50.00 245 ARG A C 1
ATOM 1920 O O . ARG A 1 245 ? 16.750 4.899 -18.887 1.00 50.00 245 ARG A O 1
ATOM 1927 N N . LYS A 1 246 ? 18.511 3.504 -18.672 1.00 39.97 246 LYS A N 1
ATOM 1928 C CA . LYS A 1 246 ? 18.835 3.448 -20.105 1.00 39.97 246 LYS A CA 1
ATOM 1929 C C . LYS A 1 246 ? 18.076 2.320 -20.769 1.00 39.97 246 LYS A C 1
ATOM 1931 O O . LYS A 1 246 ? 18.155 2.249 -22.011 1.00 39.97 246 LYS A O 1
#

Foldseek 3Di:
DDDDPPPPVVLLCPQLVVLCQQVVLDPDHVPPDHNLPLQAPPPVLVVVLVVLQVPDDCVPDPDRDQPGSCSPVVSVVSSVVSNVVQVVVCVVVVVVSSVSNVVHRCPSPHDVCVVVVVVVLLVQLLDQQHDDDDDDDPPPCSVVVLVVSVVSNCVSLVNQEAEAECDPPPPDHPWDAFPVGDIDRRHDNADVVVLRVQCVQDQVVVGPHGHYDYDYDCNDPPDPDDPCVVVVCCVSCVVVSVRRRD

Secondary structure (DSSP, 8-state):
-PPP--HHHHHHHHHHHHHHHHTT-SSS--TTS-TTTTT---HHHHHHHHHHHHT--GGG-SS---SSSTTSHHHHHHHHHHHHHHHHHHHHHT-HHHHHHHH--TTTTT-THHHHHHHHHHHHHHSSS--------TTSSHHHHHHHHHHHHHHHTTT--EEEES-TT-S----EE-TTS-EE-SB--SHHHHHHHHHTT--TTTSPPPPEEEE-S-S-TT--S-TTHHHHHHHHHHHHHHHHH-